Protein AF-A0A6P6KPK7-F1 (afdb_monomer_lite)

Radius of gyration: 21.49 Å; chains: 1; bounding box: 54×52×52 Å

Organism: Carassius auratus (NCBI:txid7957)

Structure (mmCIF, N/CA/C/O backbone):
data_AF-A0A6P6KPK7-F1
#
_entry.id   AF-A0A6P6KPK7-F1
#
loop_
_atom_site.group_PDB
_atom_site.id
_atom_site.type_symbol
_atom_site.label_atom_id
_atom_site.label_alt_id
_atom_site.label_comp_id
_atom_site.label_asym_id
_atom_site.label_entity_id
_atom_site.label_seq_id
_atom_site.pdbx_PDB_ins_code
_atom_site.Cartn_x
_atom_site.Cartn_y
_atom_site.Cartn_z
_atom_site.occupancy
_atom_site.B_iso_or_equiv
_atom_site.auth_seq_id
_atom_site.auth_comp_id
_atom_site.auth_asym_id
_atom_site.auth_atom_id
_atom_site.pdbx_PDB_model_num
ATOM 1 N N . MET A 1 1 ? 21.099 4.410 14.896 1.00 52.56 1 MET A N 1
ATOM 2 C CA . MET A 1 1 ? 19.959 5.043 14.208 1.00 52.56 1 MET A CA 1
ATOM 3 C C . MET A 1 1 ? 19.615 6.297 14.999 1.00 52.56 1 MET A C 1
ATOM 5 O O . MET A 1 1 ? 19.255 6.164 16.161 1.00 52.56 1 MET A O 1
ATOM 9 N N . GLU A 1 2 ? 19.884 7.496 14.469 1.00 63.28 2 GLU A N 1
ATOM 10 C CA . GLU A 1 2 ? 19.689 8.754 15.222 1.00 63.28 2 GLU A CA 1
ATOM 11 C C . GLU A 1 2 ? 18.211 9.113 15.395 1.00 63.28 2 GLU A C 1
ATOM 13 O O . GLU A 1 2 ? 17.834 9.590 16.462 1.00 63.28 2 GLU A O 1
ATOM 18 N N . LEU A 1 3 ? 17.376 8.795 14.397 1.00 67.62 3 LEU A N 1
ATOM 19 C CA . LEU A 1 3 ? 15.935 9.047 14.411 1.00 67.62 3 LEU A CA 1
ATOM 20 C C . LEU A 1 3 ? 15.220 8.272 15.536 1.00 67.62 3 LEU A C 1
ATOM 22 O O . LEU A 1 3 ? 14.461 8.866 16.288 1.00 67.62 3 LEU A O 1
ATOM 26 N N . THR A 1 4 ? 15.531 6.991 15.754 1.00 66.81 4 THR A N 1
ATOM 27 C CA . THR A 1 4 ? 14.850 6.152 16.767 1.00 66.81 4 THR A CA 1
ATOM 28 C C . THR A 1 4 ? 15.133 6.532 18.223 1.00 66.81 4 THR A C 1
ATOM 30 O O . THR A 1 4 ? 14.519 5.983 19.127 1.00 66.81 4 THR A O 1
ATOM 33 N N . ARG A 1 5 ? 16.071 7.452 18.485 1.00 76.75 5 ARG A N 1
ATOM 34 C CA . ARG A 1 5 ? 16.411 7.910 19.848 1.00 76.75 5 ARG A CA 1
ATOM 35 C C . ARG A 1 5 ? 15.871 9.303 20.164 1.00 76.75 5 ARG A C 1
ATOM 37 O O . ARG A 1 5 ? 16.236 9.890 21.183 1.00 76.75 5 ARG A O 1
ATOM 44 N N . MET A 1 6 ? 15.081 9.884 19.266 1.00 81.38 6 MET A N 1
ATOM 45 C CA . MET A 1 6 ? 14.572 11.239 19.429 1.00 81.38 6 MET A CA 1
ATOM 46 C C . MET A 1 6 ? 13.260 11.235 20.198 1.00 81.38 6 MET A C 1
ATOM 48 O O . MET A 1 6 ? 12.291 10.641 19.740 1.00 81.38 6 MET A O 1
ATOM 52 N N . SER A 1 7 ? 13.211 11.970 21.310 1.00 89.69 7 SER A N 1
ATOM 53 C CA . SER A 1 7 ? 11.942 12.314 21.952 1.00 89.69 7 SER A CA 1
ATOM 54 C C . SER A 1 7 ? 11.107 13.229 21.054 1.00 89.69 7 SER A C 1
ATOM 56 O O . SER A 1 7 ? 11.657 13.949 20.214 1.00 89.69 7 SER A O 1
ATOM 58 N N . THR A 1 8 ? 9.794 13.272 21.278 1.00 88.88 8 THR A N 1
ATOM 59 C CA . THR A 1 8 ? 8.846 14.151 20.573 1.00 88.88 8 THR A CA 1
ATOM 60 C C . THR A 1 8 ? 9.327 15.604 20.511 1.00 88.88 8 THR A C 1
ATOM 62 O O . THR A 1 8 ? 9.397 16.202 19.439 1.00 88.88 8 THR A O 1
ATOM 65 N N . ALA A 1 9 ? 9.785 16.161 21.637 1.00 87.44 9 ALA A N 1
ATOM 66 C CA . ALA A 1 9 ? 10.302 17.530 21.693 1.00 87.44 9 ALA A CA 1
ATOM 67 C C . ALA A 1 9 ? 11.546 17.738 20.807 1.00 87.44 9 ALA A C 1
ATOM 69 O O . ALA A 1 9 ? 11.683 18.771 20.144 1.00 87.44 9 ALA A O 1
ATOM 70 N N . LYS A 1 10 ? 12.452 16.750 20.767 1.00 89.56 10 LYS A N 1
ATOM 71 C CA . LYS A 1 10 ? 13.657 16.800 19.931 1.00 89.56 10 LYS A CA 1
ATOM 72 C C . LYS A 1 10 ? 13.303 16.661 18.449 1.00 89.56 10 LYS A C 1
ATOM 74 O O . LYS A 1 10 ? 13.855 17.392 17.633 1.00 89.56 10 LYS A O 1
ATOM 79 N N . LEU A 1 11 ? 12.361 15.778 18.113 1.00 89.75 11 LEU A N 1
ATOM 80 C CA . LEU A 1 11 ? 11.845 15.605 16.755 1.00 89.75 11 LEU A CA 1
ATOM 81 C C . LEU A 1 11 ? 11.260 16.916 16.219 1.00 89.75 11 LEU A C 1
ATOM 83 O O . LEU A 1 11 ? 11.639 17.354 15.138 1.00 89.75 11 LEU A O 1
ATOM 87 N N . ILE A 1 12 ? 10.400 17.587 16.989 1.00 90.81 12 ILE A N 1
ATOM 88 C CA . ILE A 1 12 ? 9.785 18.857 16.571 1.00 90.81 12 ILE A CA 1
ATOM 89 C C . ILE A 1 12 ? 10.844 19.942 16.342 1.00 90.81 12 ILE A C 1
ATOM 91 O O . ILE A 1 12 ? 10.744 20.709 15.385 1.00 90.81 12 ILE A O 1
ATOM 95 N N . LYS A 1 13 ? 11.888 19.994 17.178 1.00 91.62 13 LYS A N 1
ATOM 96 C CA . LYS A 1 13 ? 12.999 20.937 16.993 1.00 91.62 13 LYS A CA 1
ATOM 97 C C . LYS A 1 13 ? 13.732 20.706 15.665 1.00 91.62 13 LYS A C 1
ATOM 99 O O . LYS A 1 13 ? 13.981 21.674 14.949 1.00 91.62 13 LYS A O 1
ATOM 104 N N . GLU A 1 14 ? 14.020 19.452 15.315 1.00 90.44 14 GLU A N 1
ATOM 105 C CA . GLU A 1 14 ? 14.639 19.111 14.025 1.00 90.44 14 GLU A CA 1
ATOM 106 C C . GLU A 1 14 ? 13.715 19.414 12.838 1.00 90.44 14 GLU A C 1
ATOM 108 O O . GLU A 1 14 ? 14.175 19.916 11.816 1.00 90.44 14 GLU A O 1
ATOM 113 N N . LEU A 1 15 ? 12.402 19.189 12.967 1.00 91.44 15 LEU A N 1
ATOM 114 C CA . LEU A 1 15 ? 11.432 19.550 11.924 1.00 91.44 15 LEU A CA 1
ATOM 115 C C . LEU A 1 15 ? 11.447 21.059 11.636 1.00 91.44 15 LEU A C 1
ATOM 117 O O . LEU A 1 15 ? 11.469 21.466 10.472 1.00 91.44 15 LEU A O 1
ATOM 121 N N . ILE A 1 16 ? 11.492 21.886 12.685 1.00 91.62 16 ILE A N 1
ATOM 122 C CA . ILE A 1 16 ? 11.588 23.346 12.561 1.00 91.62 16 ILE A CA 1
ATOM 123 C C . ILE A 1 16 ? 12.923 23.744 11.923 1.00 91.62 16 ILE A C 1
ATOM 125 O O . ILE A 1 16 ? 12.940 24.565 11.006 1.00 91.62 16 ILE A O 1
ATOM 129 N N . GLN A 1 17 ? 14.033 23.129 12.343 1.00 89.06 17 GLN A N 1
ATOM 130 C CA . GLN A 1 17 ? 15.357 23.369 11.759 1.00 89.06 17 GLN A CA 1
ATOM 131 C C . GLN A 1 17 ? 15.425 22.969 10.277 1.00 89.06 17 GLN A C 1
ATOM 133 O O . GLN A 1 17 ? 16.079 23.639 9.481 1.00 89.06 17 GLN A O 1
ATOM 138 N N . PHE A 1 18 ? 14.687 21.931 9.885 1.00 88.12 18 PHE A N 1
ATOM 139 C CA . PHE A 1 18 ? 14.522 21.507 8.497 1.00 88.12 18 PHE A CA 1
ATOM 140 C C . PHE A 1 18 ? 13.598 22.433 7.678 1.00 88.12 18 PHE A C 1
ATOM 142 O O . PHE A 1 18 ? 13.436 22.266 6.466 1.00 88.12 18 PHE A O 1
ATOM 149 N N . GLY A 1 19 ? 12.978 23.430 8.316 1.00 87.25 19 GLY A N 1
ATOM 150 C CA . GLY A 1 19 ? 12.112 24.414 7.672 1.00 87.25 19 GLY A CA 1
ATOM 151 C C . GLY A 1 19 ? 10.658 23.962 7.530 1.00 87.25 19 GLY A C 1
ATOM 152 O O . GLY A 1 19 ? 9.974 24.376 6.583 1.00 87.25 19 GLY A O 1
ATOM 153 N N . ILE A 1 20 ? 10.181 23.090 8.423 1.00 91.75 20 ILE A N 1
ATOM 154 C CA . ILE A 1 20 ? 8.760 22.774 8.589 1.00 91.75 20 ILE A CA 1
ATOM 155 C C . ILE A 1 20 ? 8.219 23.655 9.712 1.00 91.75 20 ILE A C 1
ATOM 157 O O . ILE A 1 20 ? 8.595 23.512 10.870 1.00 91.75 20 ILE A O 1
ATOM 161 N N . GLU A 1 21 ? 7.325 24.573 9.362 1.00 88.06 21 GLU A N 1
ATOM 162 C CA . GLU A 1 21 ? 6.617 25.393 10.343 1.00 88.06 21 GLU A CA 1
ATOM 163 C C . GLU A 1 21 ? 5.618 24.513 11.099 1.00 88.06 21 GLU A C 1
ATOM 165 O O . GLU A 1 21 ? 4.648 24.028 10.512 1.00 88.06 21 GLU A O 1
ATOM 170 N N . VAL A 1 22 ? 5.874 24.294 12.387 1.00 90.81 22 VAL A N 1
ATOM 171 C CA . VAL A 1 22 ? 4.989 23.553 13.292 1.00 90.81 22 VAL A CA 1
ATOM 172 C C . VAL A 1 22 ? 4.295 24.571 14.194 1.00 90.81 22 VAL A C 1
ATOM 174 O O . VAL A 1 22 ? 4.958 25.265 14.963 1.00 90.81 22 VAL A O 1
ATOM 177 N N . THR A 1 23 ? 2.978 24.691 14.049 1.00 90.94 23 THR A N 1
ATOM 178 C CA . THR A 1 23 ? 2.108 25.509 14.913 1.00 90.94 23 THR A CA 1
ATOM 179 C C . THR A 1 23 ? 1.963 24.873 16.295 1.00 90.94 23 THR A C 1
ATOM 181 O O . THR A 1 23 ? 2.335 23.714 16.495 1.00 90.94 23 THR A O 1
ATOM 184 N N . GLU A 1 24 ? 1.425 25.614 17.260 1.00 89.19 24 GLU A N 1
ATOM 185 C CA . GLU A 1 24 ? 1.263 25.107 18.626 1.00 89.19 24 GLU A CA 1
ATOM 186 C C . GLU A 1 24 ? 0.213 23.984 18.694 1.00 89.19 24 GLU A C 1
ATOM 188 O O . GLU A 1 24 ? 0.383 22.991 19.399 1.00 89.19 24 GLU A O 1
ATOM 193 N N . GLU A 1 25 ? -0.828 24.074 17.869 1.00 87.25 25 GLU A N 1
ATOM 194 C CA . GLU A 1 25 ? -1.867 23.059 17.724 1.00 87.25 25 GLU A CA 1
ATOM 195 C C . GLU A 1 25 ? -1.318 21.776 17.089 1.00 87.25 25 GLU A C 1
ATOM 197 O O . GLU A 1 25 ? -1.667 20.669 17.503 1.00 87.25 25 GLU A O 1
ATOM 202 N N . GLU A 1 26 ? -0.431 21.902 16.097 1.00 91.12 26 GLU A N 1
ATOM 203 C CA . GLU A 1 26 ? 0.266 20.759 15.504 1.00 91.12 26 GLU A CA 1
ATOM 204 C C . GLU A 1 26 ? 1.245 20.145 16.510 1.00 91.12 26 GLU A C 1
ATOM 206 O O . GLU A 1 26 ? 1.216 18.931 16.694 1.00 91.12 26 GLU A O 1
ATOM 211 N N . ARG A 1 27 ? 2.043 20.954 17.227 1.00 90.56 27 ARG A N 1
ATOM 212 C CA . ARG A 1 27 ? 2.937 20.485 18.306 1.00 90.56 27 ARG A CA 1
ATOM 213 C C . ARG A 1 27 ? 2.174 19.634 19.311 1.00 90.56 27 ARG A C 1
ATOM 215 O O . ARG A 1 27 ? 2.599 18.519 19.606 1.00 90.56 27 ARG A O 1
ATOM 222 N N . LYS A 1 28 ? 1.024 20.127 19.771 1.00 87.38 28 LYS A N 1
ATOM 223 C CA . LYS A 1 28 ? 0.184 19.402 20.717 1.00 87.38 28 LYS A CA 1
ATOM 224 C C . LYS A 1 28 ? -0.279 18.054 20.159 1.00 87.38 28 LYS A C 1
ATOM 226 O O . LYS A 1 28 ? -0.297 17.076 20.889 1.00 87.38 28 LYS A O 1
ATOM 231 N N . LYS A 1 29 ? -0.563 17.939 18.856 1.00 90.12 29 LYS A N 1
ATOM 232 C CA . LYS A 1 29 ? -0.899 16.641 18.236 1.00 90.12 29 LYS A CA 1
ATOM 233 C C . LYS A 1 29 ? 0.274 15.666 18.225 1.00 90.12 29 LYS A C 1
ATOM 235 O O . LYS A 1 29 ? 0.033 14.470 18.367 1.00 90.12 29 LYS A O 1
ATOM 240 N N . PHE A 1 30 ? 1.508 16.140 18.047 1.00 91.25 30 PHE A N 1
ATOM 241 C CA . PHE A 1 30 ? 2.691 15.282 18.173 1.00 91.25 30 PHE A CA 1
ATOM 242 C C . PHE A 1 30 ? 2.854 14.777 19.613 1.00 91.25 30 PHE A C 1
ATOM 244 O O . PHE A 1 30 ? 3.165 13.607 19.804 1.00 91.25 30 PHE A O 1
ATOM 251 N N . GLU A 1 31 ? 2.604 15.625 20.611 1.00 88.56 31 GLU A N 1
ATOM 252 C CA . GLU A 1 31 ? 2.706 15.272 22.034 1.00 88.56 31 GLU A CA 1
ATOM 253 C C . GLU A 1 31 ? 1.564 14.353 22.494 1.00 88.56 31 GLU A C 1
ATOM 255 O O . GLU A 1 31 ? 1.830 13.265 22.990 1.00 88.56 31 GLU A O 1
ATOM 260 N N . ASP A 1 32 ? 0.306 14.718 22.230 1.00 88.00 32 ASP A N 1
ATOM 261 C CA . ASP A 1 32 ? -0.893 13.958 22.621 1.00 88.00 32 ASP A CA 1
ATOM 262 C C . ASP A 1 32 ? -0.961 12.557 21.979 1.00 88.00 32 ASP A C 1
ATOM 264 O O . ASP A 1 32 ? -1.713 11.697 22.438 1.00 88.00 32 ASP A O 1
ATOM 268 N N . ASN A 1 33 ? -0.230 12.334 20.880 1.00 87.94 33 ASN A N 1
ATOM 269 C CA . ASN A 1 33 ? -0.187 11.053 20.167 1.00 87.94 33 ASN A CA 1
ATOM 270 C C . ASN A 1 33 ? 1.179 10.355 20.268 1.00 87.94 33 ASN A C 1
ATOM 272 O O . ASN A 1 33 ? 1.424 9.437 19.483 1.00 87.94 33 ASN A O 1
ATOM 276 N N . ASP A 1 34 ? 2.053 10.795 21.181 1.00 87.88 34 ASP A N 1
ATOM 277 C CA . ASP A 1 34 ? 3.383 10.218 21.422 1.00 87.88 34 ASP A CA 1
ATOM 278 C C . ASP A 1 34 ? 4.210 10.041 20.131 1.00 87.88 34 ASP A C 1
ATOM 280 O O . ASP A 1 34 ? 4.902 9.044 19.928 1.00 87.88 34 ASP A O 1
ATOM 284 N N . VAL A 1 35 ? 4.121 11.008 19.210 1.00 89.00 35 VAL A N 1
ATOM 285 C CA . VAL A 1 35 ? 4.796 10.943 17.909 1.00 89.00 35 VAL A CA 1
ATOM 286 C C . VAL A 1 35 ? 6.250 11.357 18.067 1.00 89.00 35 VAL A C 1
ATOM 288 O O . VAL A 1 35 ? 6.633 12.510 17.863 1.00 89.00 35 VAL A O 1
ATOM 291 N N . ASP A 1 36 ? 7.064 10.378 18.423 1.00 89.25 36 ASP A N 1
ATOM 292 C CA . ASP A 1 36 ? 8.503 10.492 18.580 1.00 89.25 36 ASP A CA 1
ATOM 293 C C . ASP A 1 36 ? 9.265 9.952 17.357 1.00 89.25 36 ASP A C 1
ATOM 295 O O . ASP A 1 36 ? 8.694 9.561 16.334 1.00 89.25 36 ASP A O 1
ATOM 299 N N . GLY A 1 37 ? 10.595 9.981 17.416 1.00 84.94 37 GLY A N 1
ATOM 300 C CA . GLY A 1 37 ? 11.404 9.562 16.279 1.00 84.94 37 GLY A CA 1
ATOM 301 C C . GLY A 1 37 ? 11.327 8.059 15.983 1.00 84.94 37 GLY A C 1
ATOM 302 O O . GLY A 1 37 ? 11.422 7.670 14.820 1.00 84.94 37 GLY A O 1
ATOM 303 N N . GLU A 1 38 ? 11.078 7.213 16.987 1.00 84.44 38 GLU A N 1
ATOM 304 C CA . GLU A 1 38 ? 10.803 5.786 16.775 1.00 84.44 38 GLU A CA 1
ATOM 305 C C . GLU A 1 38 ? 9.497 5.593 15.993 1.00 84.44 38 GLU A C 1
ATOM 307 O O . GLU A 1 38 ? 9.465 4.882 14.986 1.00 84.44 38 GLU A O 1
ATOM 312 N N . THR A 1 39 ? 8.450 6.322 16.370 1.00 85.31 39 THR A N 1
ATOM 313 C CA . THR A 1 39 ? 7.157 6.322 15.678 1.00 85.31 39 THR A CA 1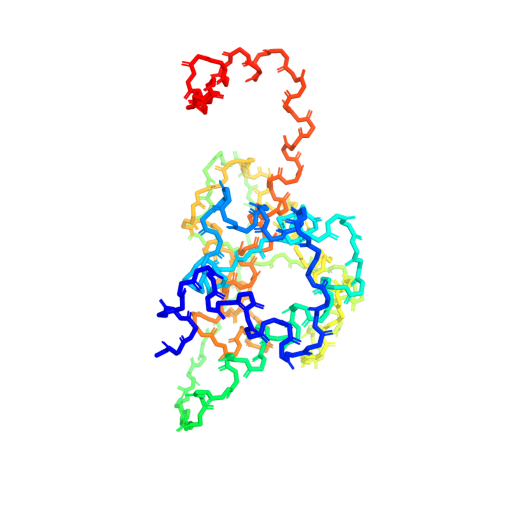
ATOM 314 C C . THR A 1 39 ? 7.288 6.750 14.213 1.00 85.31 39 THR A C 1
ATOM 316 O O . THR A 1 39 ? 6.681 6.156 13.314 1.00 85.31 39 THR A O 1
ATOM 319 N N . VAL A 1 40 ? 8.116 7.761 13.940 1.00 87.12 40 VAL A N 1
ATOM 320 C CA . VAL A 1 40 ? 8.407 8.209 12.571 1.00 87.12 40 VAL A CA 1
ATOM 321 C C . VAL A 1 40 ? 9.213 7.171 11.785 1.00 87.12 40 VAL A C 1
ATOM 323 O O . VAL A 1 40 ? 8.955 6.986 10.591 1.00 87.12 40 VAL A O 1
ATOM 326 N N . ASP A 1 41 ? 10.150 6.469 12.426 1.00 82.12 41 ASP A N 1
ATOM 327 C CA . ASP A 1 41 ? 10.963 5.441 11.774 1.00 82.12 41 ASP A CA 1
ATOM 328 C C . ASP A 1 41 ? 10.137 4.218 11.349 1.00 82.12 41 ASP A C 1
ATOM 330 O O . ASP A 1 41 ? 10.252 3.778 10.196 1.00 82.12 41 ASP A O 1
ATOM 334 N N . ILE A 1 42 ? 9.240 3.755 12.234 1.00 79.81 42 ILE A N 1
ATOM 335 C CA . ILE A 1 42 ? 8.274 2.666 11.990 1.00 79.81 42 ILE A CA 1
ATOM 336 C C . ILE A 1 42 ? 7.349 2.997 10.806 1.00 79.81 42 ILE A C 1
ATOM 338 O O . ILE A 1 42 ? 6.902 2.102 10.081 1.00 79.81 42 ILE A O 1
ATOM 342 N N . GLY A 1 43 ? 7.118 4.287 10.560 1.00 81.56 43 GLY A N 1
ATOM 343 C CA . GLY A 1 43 ? 6.473 4.795 9.359 1.00 81.56 43 GLY A CA 1
ATOM 344 C C . GLY A 1 43 ? 5.026 5.210 9.595 1.00 81.56 43 GLY A C 1
ATOM 345 O O . GLY A 1 43 ? 4.119 4.387 9.734 1.00 81.56 43 GLY A O 1
ATOM 346 N N . LEU A 1 44 ? 4.797 6.520 9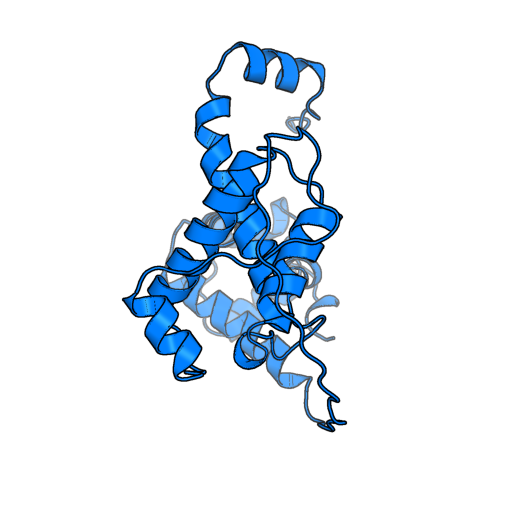.540 1.00 87.75 44 LEU A N 1
ATOM 347 C CA . LEU A 1 44 ? 3.466 7.115 9.589 1.00 87.75 44 LEU A CA 1
ATOM 348 C C . LEU A 1 44 ? 2.763 7.025 8.228 1.00 87.75 44 LEU A C 1
ATOM 350 O O . LEU A 1 44 ? 3.366 7.206 7.169 1.00 87.75 44 LEU A O 1
ATOM 354 N N . THR A 1 45 ? 1.455 6.762 8.250 1.00 85.38 45 THR A N 1
ATOM 355 C CA . THR A 1 45 ? 0.626 6.788 7.032 1.00 85.38 45 THR A CA 1
ATOM 356 C C . THR A 1 45 ? 0.337 8.220 6.587 1.00 85.38 45 THR A C 1
ATOM 358 O O . THR A 1 45 ? 0.284 9.126 7.414 1.00 85.38 45 THR A O 1
ATOM 361 N N . GLU A 1 46 ? 0.054 8.426 5.301 1.00 82.75 46 GLU A N 1
ATOM 362 C CA . GLU A 1 46 ? -0.292 9.744 4.746 1.00 82.75 46 GLU A CA 1
ATOM 363 C C . GLU A 1 46 ? -1.463 10.409 5.492 1.00 82.75 46 GLU A C 1
ATOM 365 O O . GLU A 1 46 ? -1.403 11.591 5.808 1.00 82.75 46 GLU A O 1
ATOM 370 N N . SER A 1 47 ? -2.475 9.637 5.906 1.00 81.88 47 SER A N 1
ATOM 371 C CA . SER A 1 47 ? -3.578 10.142 6.737 1.00 81.88 47 SER A CA 1
ATOM 372 C C . SER A 1 47 ? -3.144 10.569 8.143 1.00 81.88 47 SER A C 1
ATOM 374 O O . SER A 1 47 ? -3.688 11.528 8.679 1.00 81.88 47 SER A O 1
ATOM 376 N N . MET A 1 48 ? -2.171 9.877 8.747 1.00 88.56 48 MET A N 1
ATOM 377 C CA . MET A 1 48 ? -1.629 10.249 10.062 1.00 88.56 48 MET A CA 1
ATOM 378 C C . MET A 1 48 ? -0.797 11.527 9.956 1.00 88.56 48 MET A C 1
ATOM 380 O O . MET A 1 48 ? -0.974 12.439 10.751 1.00 88.56 48 MET A O 1
ATOM 384 N N . ILE A 1 49 ? 0.047 11.633 8.929 1.00 90.44 49 ILE A N 1
ATOM 385 C CA . ILE A 1 49 ? 0.841 12.839 8.660 1.00 90.44 49 ILE A CA 1
ATOM 386 C C . ILE A 1 49 ? -0.095 14.012 8.323 1.00 90.44 49 ILE A C 1
ATOM 388 O O . ILE A 1 49 ? 0.112 15.134 8.776 1.00 90.44 49 ILE A O 1
ATOM 392 N N . SER A 1 50 ? -1.182 13.750 7.594 1.00 88.81 50 SER A N 1
ATOM 393 C CA . SER A 1 50 ? -2.224 14.737 7.325 1.00 88.81 50 SER A CA 1
ATOM 394 C C . SER A 1 50 ? -2.943 15.202 8.581 1.00 88.81 50 SER A C 1
ATOM 396 O O . SER A 1 50 ? -3.227 16.387 8.698 1.00 88.81 50 SER A O 1
ATOM 398 N N . PHE A 1 51 ? -3.222 14.306 9.523 1.00 90.62 51 PHE A N 1
ATOM 399 C CA . PHE A 1 51 ? -3.787 14.681 10.815 1.00 90.62 51 PHE A CA 1
ATOM 400 C C . PHE A 1 51 ? -2.826 15.577 11.615 1.00 90.62 51 PHE A C 1
ATOM 402 O O . PHE A 1 51 ? -3.251 16.599 12.155 1.00 90.62 51 PHE A O 1
ATOM 409 N N . LEU A 1 52 ? -1.531 15.240 11.621 1.00 91.44 52 LEU A N 1
ATOM 410 C CA . LEU A 1 52 ? -0.495 15.995 12.333 1.00 91.44 52 LEU A CA 1
ATOM 411 C C . LEU A 1 52 ? -0.283 17.408 11.783 1.00 91.44 52 LEU A C 1
ATOM 413 O O . LEU A 1 52 ? -0.013 18.303 12.570 1.00 91.44 52 LEU A O 1
ATOM 417 N N . PHE A 1 53 ? -0.436 17.613 10.470 1.00 93.19 53 PHE A N 1
ATOM 418 C CA . PHE A 1 53 ? -0.223 18.908 9.804 1.00 93.19 53 PHE A CA 1
ATOM 419 C C . PHE A 1 53 ? -1.502 19.548 9.247 1.00 93.19 53 PHE A C 1
ATOM 421 O O . PHE A 1 53 ? -1.441 20.288 8.266 1.00 93.19 53 PHE A O 1
ATOM 428 N N . GLU A 1 54 ? -2.673 19.205 9.788 1.00 87.62 54 GLU A N 1
ATOM 429 C CA . GLU A 1 54 ? -3.967 19.797 9.389 1.00 87.62 54 GLU A CA 1
ATOM 430 C C . GLU A 1 54 ? -4.259 19.749 7.881 1.00 87.62 54 GLU A C 1
ATOM 432 O O . GLU A 1 54 ? -4.842 20.658 7.299 1.00 87.62 54 GLU A O 1
ATOM 437 N N . GLY A 1 55 ? -3.825 18.686 7.206 1.00 78.69 55 GLY A N 1
ATOM 438 C CA . GLY A 1 55 ? -4.000 18.550 5.759 1.00 78.69 55 GLY A CA 1
ATOM 439 C C . GLY A 1 55 ? -3.059 19.417 4.920 1.00 78.69 55 GLY A C 1
ATOM 440 O O . GLY A 1 55 ? -3.186 19.443 3.698 1.00 78.69 55 GLY A O 1
ATOM 441 N N . SER A 1 56 ? -2.082 20.098 5.527 1.00 89.31 56 SER A N 1
ATOM 442 C CA . SER A 1 56 ? -1.113 20.919 4.803 1.00 89.31 56 SER A CA 1
ATOM 443 C C . SER A 1 56 ? -0.182 20.067 3.937 1.00 89.31 56 SER A C 1
ATOM 445 O O . SER A 1 56 ? 0.854 19.571 4.387 1.00 89.31 56 SER A O 1
ATOM 447 N N . PHE A 1 57 ? -0.508 19.955 2.648 1.00 81.50 57 PHE A N 1
ATOM 448 C CA . PHE A 1 57 ? 0.280 19.209 1.660 1.00 81.50 57 PHE A CA 1
ATOM 449 C C . PHE A 1 57 ? 1.749 19.649 1.600 1.00 81.50 57 PHE A C 1
ATOM 451 O O . PHE A 1 57 ? 2.650 18.826 1.438 1.00 81.50 57 PHE A O 1
ATOM 458 N N . LYS A 1 58 ? 2.020 20.949 1.777 1.00 85.75 58 LYS A N 1
ATOM 459 C CA . LYS A 1 58 ? 3.387 21.492 1.762 1.00 85.75 58 LYS A CA 1
ATOM 460 C C . LYS A 1 58 ? 4.205 20.990 2.954 1.00 85.75 58 LYS A C 1
ATOM 462 O O . LYS A 1 58 ? 5.373 20.640 2.780 1.00 85.75 58 LYS A O 1
ATOM 467 N N . LYS A 1 59 ? 3.602 20.936 4.147 1.00 89.88 59 LYS A N 1
ATOM 468 C CA . LYS A 1 59 ? 4.251 20.410 5.356 1.00 89.88 59 LYS A CA 1
ATOM 469 C C . LYS A 1 59 ? 4.423 18.894 5.272 1.00 89.88 59 LYS A C 1
ATOM 471 O O . LYS A 1 59 ? 5.516 18.411 5.541 1.00 89.88 59 LYS A O 1
ATOM 476 N N . GLN A 1 60 ? 3.417 18.168 4.777 1.00 87.38 60 GLN A N 1
ATOM 477 C CA . GLN A 1 60 ? 3.496 16.720 4.534 1.00 87.38 60 GLN A CA 1
ATOM 478 C C . GLN A 1 60 ? 4.642 16.355 3.577 1.00 87.38 60 GLN A C 1
ATOM 480 O O . GLN A 1 60 ? 5.464 15.495 3.886 1.00 87.38 60 GLN A O 1
ATOM 485 N N . ALA A 1 61 ? 4.757 17.045 2.438 1.00 84.69 61 ALA A N 1
ATOM 486 C CA . ALA A 1 61 ? 5.826 16.797 1.470 1.00 84.69 61 ALA A CA 1
ATOM 487 C C . ALA A 1 61 ? 7.221 17.086 2.053 1.00 84.69 61 ALA A C 1
ATOM 489 O O . ALA A 1 61 ? 8.157 16.309 1.849 1.00 84.69 61 ALA A O 1
ATOM 490 N N . LYS A 1 62 ? 7.367 18.178 2.819 1.00 90.31 62 LYS A N 1
ATOM 491 C CA . LYS A 1 62 ? 8.618 18.490 3.526 1.00 90.31 62 LYS A CA 1
ATOM 492 C C . LYS A 1 62 ? 8.941 17.453 4.602 1.00 90.31 62 LYS A C 1
ATOM 494 O O . LYS A 1 62 ? 10.094 17.048 4.702 1.00 90.31 62 LYS A O 1
ATOM 499 N N . PHE A 1 63 ? 7.942 16.979 5.344 1.00 91.81 63 PHE A N 1
ATOM 500 C CA . PHE A 1 63 ? 8.094 15.920 6.341 1.00 91.81 63 PHE A CA 1
ATOM 501 C C . PHE A 1 63 ? 8.581 14.614 5.701 1.00 91.81 63 PHE A C 1
ATOM 503 O O . PHE A 1 63 ? 9.532 14.006 6.181 1.00 91.81 63 PHE A O 1
ATOM 510 N N . HIS A 1 64 ? 8.031 14.218 4.550 1.00 88.31 64 HIS A N 1
ATOM 511 C CA . HIS A 1 64 ? 8.534 13.055 3.812 1.00 88.31 64 HIS A CA 1
ATOM 512 C C . HIS A 1 64 ? 9.988 13.211 3.357 1.00 88.31 64 HIS A C 1
ATOM 514 O O . HIS A 1 64 ? 10.739 12.234 3.369 1.00 88.31 64 HIS A O 1
ATOM 520 N N . ARG A 1 65 ? 10.391 14.421 2.956 1.00 88.56 65 ARG A N 1
ATOM 521 C CA . ARG A 1 65 ? 11.780 14.718 2.584 1.00 88.56 65 ARG A CA 1
ATOM 522 C C . ARG A 1 65 ? 12.714 14.675 3.796 1.00 88.56 65 ARG A C 1
ATOM 524 O O . ARG A 1 65 ? 13.794 14.109 3.690 1.00 88.56 65 ARG A O 1
ATOM 531 N N . PHE A 1 66 ? 12.274 15.207 4.935 1.00 90.56 66 PHE A N 1
ATOM 532 C CA . PHE A 1 66 ? 12.982 15.130 6.213 1.00 90.56 66 PHE A CA 1
ATOM 533 C C . PHE A 1 66 ? 13.262 13.676 6.610 1.00 90.56 66 PHE A C 1
ATOM 535 O O . PHE A 1 66 ? 14.409 13.310 6.853 1.00 90.56 66 PHE A O 1
ATOM 542 N N . VAL A 1 67 ? 12.232 12.822 6.585 1.00 88.25 67 VAL A N 1
ATOM 543 C CA . VAL A 1 67 ? 12.367 11.401 6.940 1.00 88.25 67 VAL A CA 1
ATOM 544 C C . VAL A 1 67 ? 13.321 10.670 5.992 1.00 88.25 67 VAL A C 1
ATOM 546 O O . VAL A 1 67 ? 14.129 9.873 6.454 1.00 88.25 67 VAL A O 1
ATOM 549 N N . GLN A 1 68 ? 13.268 10.948 4.685 1.00 83.12 68 GLN A N 1
ATOM 550 C CA . GLN A 1 68 ? 14.207 10.367 3.715 1.00 83.12 68 GLN A CA 1
ATOM 551 C C . GLN A 1 68 ? 15.649 10.792 3.992 1.00 83.12 68 GLN A C 1
ATOM 553 O O . GLN A 1 68 ? 16.527 9.939 4.066 1.00 83.12 68 GLN A O 1
ATOM 558 N N . GLN A 1 69 ? 15.887 12.083 4.225 1.00 83.12 69 GLN A N 1
ATOM 559 C CA . GLN A 1 69 ? 17.233 12.598 4.460 1.00 83.12 69 GLN A CA 1
ATOM 560 C C . GLN A 1 69 ? 17.856 12.034 5.744 1.00 83.12 69 GLN A C 1
ATOM 562 O O . GLN A 1 69 ? 19.038 11.707 5.752 1.00 83.12 69 GLN A O 1
ATOM 567 N N . MET A 1 70 ? 17.068 11.851 6.808 1.00 78.06 70 MET A N 1
ATOM 568 C CA . MET A 1 70 ? 17.562 11.228 8.043 1.00 78.06 70 MET A CA 1
ATOM 569 C C . MET A 1 70 ? 17.753 9.708 7.939 1.00 78.06 70 MET A C 1
ATOM 571 O O . MET A 1 70 ? 18.441 9.122 8.774 1.00 78.06 70 MET A O 1
ATOM 575 N N . LYS A 1 71 ? 17.152 9.064 6.930 1.00 75.31 71 LYS A N 1
ATOM 576 C CA . LYS A 1 71 ? 17.380 7.647 6.609 1.00 75.31 71 LYS A CA 1
ATOM 577 C C . LYS A 1 71 ? 18.600 7.464 5.697 1.00 75.31 71 LYS A C 1
ATOM 579 O O . LYS A 1 71 ? 19.369 6.531 5.904 1.00 75.31 71 LYS A O 1
ATOM 584 N N . GLU A 1 72 ? 18.828 8.378 4.754 1.00 62.28 72 GLU A N 1
ATOM 585 C CA . GLU A 1 72 ? 19.962 8.341 3.816 1.00 62.28 72 GLU A CA 1
ATOM 586 C C . GLU A 1 72 ? 21.320 8.651 4.466 1.00 62.28 72 GLU A C 1
ATOM 588 O O . GLU A 1 72 ? 22.339 8.131 4.014 1.00 62.28 72 GLU A O 1
ATOM 593 N N . THR A 1 73 ? 21.377 9.422 5.557 1.00 50.28 73 THR A N 1
ATOM 594 C CA . THR A 1 73 ? 22.647 9.762 6.232 1.00 50.28 73 THR A CA 1
ATOM 595 C C . THR A 1 73 ? 23.365 8.576 6.899 1.00 50.28 73 THR A C 1
ATOM 597 O O . THR A 1 73 ? 24.456 8.764 7.433 1.00 50.28 73 THR A O 1
ATOM 600 N N . VAL A 1 74 ? 22.814 7.352 6.866 1.00 50.28 74 VAL A N 1
ATOM 601 C CA . VAL A 1 74 ? 23.343 6.192 7.618 1.00 50.28 74 VAL A CA 1
ATOM 602 C C . VAL A 1 74 ? 23.729 4.987 6.740 1.00 50.28 74 VAL A C 1
ATOM 604 O O . VAL A 1 74 ? 24.278 4.018 7.258 1.00 50.28 74 VAL A O 1
ATOM 607 N N . THR A 1 75 ? 23.523 4.999 5.418 1.00 35.28 75 THR A N 1
ATOM 608 C CA . THR A 1 75 ? 23.735 3.788 4.589 1.00 35.28 75 THR A CA 1
ATOM 609 C C . THR A 1 75 ? 24.722 3.995 3.436 1.00 35.28 75 THR A C 1
ATOM 611 O O . THR A 1 75 ? 24.353 4.078 2.270 1.00 35.28 75 THR A O 1
ATOM 614 N N . LEU A 1 76 ? 26.019 4.014 3.757 1.00 41.03 76 LEU A N 1
ATOM 615 C CA . LEU A 1 76 ? 27.095 3.726 2.803 1.00 41.03 76 LEU A CA 1
ATOM 616 C C . LEU A 1 76 ? 27.741 2.394 3.199 1.00 41.03 76 LEU A C 1
ATOM 618 O O . LEU A 1 76 ? 28.396 2.352 4.235 1.00 41.03 76 LEU A O 1
ATOM 622 N N . THR A 1 77 ? 27.520 1.323 2.421 1.00 31.80 77 THR A N 1
ATOM 623 C CA . THR A 1 77 ? 28.508 0.320 1.930 1.00 31.80 77 THR A CA 1
ATOM 624 C C . THR A 1 77 ? 27.761 -0.847 1.247 1.00 31.80 77 THR A C 1
ATOM 626 O O . THR A 1 77 ? 26.799 -1.385 1.790 1.00 31.80 77 THR A O 1
ATOM 629 N N . LEU A 1 78 ? 28.183 -1.178 0.021 1.00 42.19 78 LEU A N 1
ATOM 630 C CA . LEU A 1 78 ? 27.644 -2.183 -0.914 1.00 42.19 78 LEU A CA 1
ATOM 631 C C . LEU A 1 78 ? 28.263 -3.577 -0.681 1.00 42.19 78 LEU A C 1
ATOM 633 O O . LEU A 1 78 ? 29.316 -3.634 -0.068 1.00 42.19 78 LEU A O 1
ATOM 637 N N . GLU A 1 79 ? 27.646 -4.655 -1.201 1.00 30.88 79 GLU A N 1
ATOM 638 C CA . GLU A 1 79 ? 28.274 -5.749 -2.001 1.00 30.88 79 GLU A CA 1
ATOM 639 C C . GLU A 1 79 ? 27.202 -6.810 -2.448 1.00 30.88 79 GLU A C 1
ATOM 641 O O . GLU A 1 79 ? 26.366 -7.194 -1.624 1.00 30.88 79 GLU A O 1
ATOM 646 N N . PRO A 1 80 ? 27.180 -7.309 -3.715 1.00 42.25 80 PRO A N 1
ATOM 647 C CA . PRO A 1 80 ? 26.204 -8.293 -4.238 1.00 42.25 80 PRO A CA 1
ATOM 648 C C . PRO A 1 80 ? 26.789 -9.693 -4.582 1.00 42.25 80 PRO A C 1
ATOM 650 O O . PRO A 1 80 ? 27.955 -9.812 -4.946 1.00 42.25 80 PRO A O 1
ATOM 653 N N . VAL A 1 81 ? 25.964 -10.762 -4.560 1.00 30.62 81 VAL A N 1
ATOM 654 C CA . VAL A 1 81 ? 26.334 -12.164 -4.927 1.00 30.62 81 VAL A CA 1
ATOM 655 C C . VAL A 1 81 ? 25.203 -12.847 -5.755 1.00 30.62 81 VAL A C 1
ATOM 657 O O . VAL A 1 81 ? 24.038 -12.486 -5.565 1.00 30.62 81 VAL A O 1
ATOM 660 N N . PRO A 1 82 ? 25.502 -13.765 -6.716 1.00 41.22 82 PRO A N 1
ATOM 661 C CA . PRO A 1 82 ? 24.697 -14.007 -7.925 1.00 41.22 82 PRO A CA 1
ATOM 662 C C . PRO A 1 82 ? 23.654 -15.142 -7.847 1.00 41.22 82 PRO A C 1
ATOM 664 O O . PRO A 1 82 ? 23.651 -15.977 -6.948 1.00 41.22 82 PRO A O 1
ATOM 667 N N . VAL A 1 83 ? 22.752 -15.136 -8.838 1.00 35.16 83 VAL A N 1
ATOM 668 C CA . VAL A 1 83 ? 21.518 -15.935 -8.958 1.00 35.16 83 VAL A CA 1
ATOM 669 C C . VAL A 1 83 ? 21.685 -17.069 -9.976 1.00 35.16 83 VAL A C 1
ATOM 671 O O . VAL A 1 83 ? 22.034 -16.800 -11.125 1.00 35.16 83 VAL A O 1
ATOM 674 N N . GLU A 1 84 ? 21.310 -18.297 -9.608 1.00 29.47 84 GLU A N 1
ATOM 675 C CA . GLU A 1 84 ? 21.058 -19.393 -10.553 1.00 29.47 84 GLU A CA 1
ATOM 676 C C . GLU A 1 84 ? 19.556 -19.598 -10.797 1.00 29.47 84 GLU A C 1
ATOM 678 O O . GLU A 1 84 ? 18.714 -19.497 -9.904 1.00 29.47 84 GLU A O 1
ATOM 683 N N . SER A 1 85 ? 19.236 -19.837 -12.067 1.00 40.19 85 SER A N 1
ATOM 684 C CA . SER A 1 85 ? 17.894 -19.936 -12.638 1.00 40.19 85 SER A CA 1
ATOM 685 C C . SER A 1 85 ? 17.524 -21.395 -12.873 1.00 40.19 85 SER A C 1
ATOM 687 O O . SER A 1 85 ? 18.380 -22.147 -13.320 1.00 40.19 85 SER A O 1
ATOM 689 N N . GLN A 1 86 ? 16.247 -21.766 -12.731 1.00 33.75 86 GLN A N 1
ATOM 690 C CA . GLN A 1 86 ? 15.673 -22.886 -13.486 1.00 33.75 86 GLN A CA 1
ATOM 691 C C . GLN A 1 86 ? 14.143 -22.779 -13.609 1.00 33.75 86 GLN A C 1
ATOM 693 O O . GLN A 1 86 ? 13.427 -22.395 -12.690 1.00 33.75 86 GLN A O 1
ATOM 698 N N . SER A 1 87 ? 13.677 -23.072 -14.820 1.00 40.00 87 SER A N 1
ATOM 699 C CA . SER A 1 87 ? 12.334 -22.900 -15.376 1.00 40.00 87 SER A CA 1
ATOM 700 C C . SER A 1 87 ? 11.525 -24.201 -15.392 1.00 40.00 87 SER A C 1
ATOM 702 O O . SER A 1 87 ? 12.098 -25.232 -15.738 1.00 40.00 87 SER A O 1
ATOM 704 N N . ARG A 1 88 ? 10.189 -24.144 -15.247 1.00 32.97 88 ARG A N 1
ATOM 705 C CA . ARG A 1 88 ? 9.275 -24.991 -16.047 1.00 32.97 88 ARG A CA 1
ATOM 706 C C . ARG A 1 88 ? 7.820 -24.512 -16.027 1.00 32.97 88 ARG A C 1
ATOM 708 O O . ARG A 1 88 ? 7.318 -24.072 -15.002 1.00 32.97 88 ARG A O 1
ATOM 715 N N . ALA A 1 89 ? 7.190 -24.607 -17.195 1.00 39.28 89 ALA A N 1
ATOM 716 C CA . ALA A 1 89 ? 5.790 -24.311 -17.475 1.00 39.28 89 ALA A CA 1
ATOM 717 C C . ALA A 1 89 ? 4.878 -25.514 -17.181 1.00 39.28 89 ALA A C 1
ATOM 719 O O . ALA A 1 89 ? 5.313 -26.660 -17.298 1.00 39.28 89 ALA A O 1
ATOM 720 N N . GLY A 1 90 ? 3.605 -25.236 -16.899 1.00 31.34 90 GLY A N 1
ATOM 721 C CA . GLY A 1 90 ? 2.530 -26.225 -16.852 1.00 31.34 90 GLY A CA 1
ATOM 722 C C . GLY A 1 90 ? 1.202 -25.564 -16.496 1.00 31.34 90 GLY A C 1
ATOM 723 O O . GLY A 1 90 ? 0.914 -25.370 -15.323 1.00 31.34 90 GLY A O 1
ATOM 724 N N . ALA A 1 91 ? 0.413 -25.209 -17.510 1.00 44.09 91 ALA A N 1
ATOM 725 C CA . ALA A 1 91 ? -0.961 -24.751 -17.335 1.00 44.09 91 ALA A CA 1
ATOM 726 C C . ALA A 1 91 ? -1.843 -25.928 -16.896 1.00 44.09 91 ALA A C 1
ATOM 728 O O . ALA A 1 91 ? -1.812 -26.986 -17.526 1.00 44.09 91 ALA A O 1
ATOM 729 N N . SER A 1 92 ? -2.655 -25.745 -15.855 1.00 39.28 92 SER A N 1
ATOM 730 C CA . SER A 1 92 ? -3.760 -26.663 -15.571 1.00 39.28 92 SER A CA 1
ATOM 731 C C . SER A 1 92 ? -4.952 -25.939 -14.951 1.00 39.28 92 SER A C 1
ATOM 733 O O . SER A 1 92 ? -4.815 -25.059 -14.106 1.00 39.28 92 SER A O 1
ATOM 735 N N . ASN A 1 93 ? -6.124 -26.309 -15.463 1.00 43.62 93 ASN A N 1
ATOM 736 C CA . ASN A 1 93 ? -7.447 -25.819 -15.108 1.00 43.62 93 ASN A CA 1
ATOM 737 C C . ASN A 1 93 ? -7.717 -25.972 -13.605 1.00 43.62 93 ASN A C 1
ATOM 739 O O . ASN A 1 93 ? -7.613 -27.074 -13.070 1.00 43.62 93 ASN A O 1
ATOM 743 N N . ILE A 1 94 ? -8.127 -24.889 -12.942 1.00 44.94 94 ILE A N 1
ATOM 744 C CA . ILE A 1 94 ? -8.465 -24.900 -11.517 1.00 44.94 94 ILE A CA 1
ATOM 745 C C . ILE A 1 94 ? -9.991 -24.933 -11.379 1.00 44.94 94 ILE A C 1
ATOM 747 O O . ILE A 1 94 ? -10.678 -23.938 -11.607 1.00 44.94 94 ILE A O 1
ATOM 751 N N . SER A 1 95 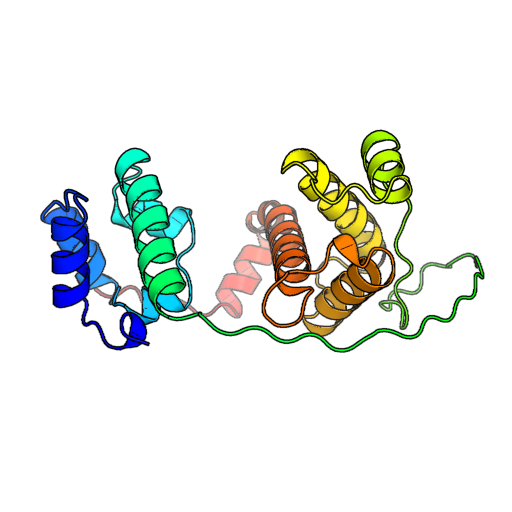? -10.520 -26.103 -11.010 1.00 40.44 95 SER A N 1
ATOM 752 C CA . SER A 1 95 ? -11.823 -26.229 -10.345 1.00 40.44 95 SER A CA 1
ATOM 753 C C . SER A 1 95 ? -11.823 -25.382 -9.064 1.00 40.44 95 SER A C 1
ATOM 755 O O . SER A 1 95 ? -10.772 -25.283 -8.429 1.00 40.44 95 SER A O 1
ATOM 757 N N . PRO A 1 96 ? -12.955 -24.790 -8.639 1.00 40.28 96 PRO A N 1
ATOM 758 C CA . PRO A 1 96 ? -12.990 -23.882 -7.497 1.00 40.28 96 PRO A CA 1
ATOM 759 C C . PRO A 1 96 ? -12.813 -24.665 -6.189 1.00 40.28 96 PRO A C 1
ATOM 761 O O . PRO A 1 96 ? -13.771 -25.041 -5.520 1.00 40.28 96 PRO A O 1
ATOM 764 N N . SER A 1 97 ? -11.559 -24.936 -5.836 1.00 43.88 97 SER A N 1
ATOM 765 C CA . SER A 1 97 ? -11.171 -25.305 -4.485 1.00 43.88 97 SER A CA 1
ATOM 766 C C . SER A 1 97 ? -11.210 -24.037 -3.643 1.00 43.88 97 SER A C 1
ATOM 768 O O . SER A 1 97 ? -10.567 -23.042 -3.966 1.00 43.88 97 SER A O 1
ATOM 770 N N . THR A 1 98 ? -11.964 -24.065 -2.550 1.00 58.56 98 THR A N 1
ATOM 771 C CA . THR A 1 98 ? -12.067 -22.967 -1.576 1.00 58.56 98 THR A CA 1
ATOM 772 C C . THR A 1 98 ? -10.759 -22.715 -0.811 1.00 58.56 98 THR A C 1
ATOM 774 O O . THR A 1 98 ? -10.694 -21.819 0.030 1.00 58.56 98 THR A O 1
ATOM 777 N N . ALA A 1 99 ? -9.723 -23.526 -1.048 1.00 76.88 99 ALA A N 1
ATOM 778 C CA . ALA A 1 99 ? -8.409 -23.390 -0.440 1.00 76.88 99 ALA A CA 1
ATOM 779 C C . ALA A 1 99 ? -7.485 -22.519 -1.304 1.00 76.88 99 ALA A C 1
ATOM 781 O O . ALA A 1 99 ? -7.476 -22.612 -2.531 1.00 76.88 99 ALA A O 1
ATOM 782 N N . PHE A 1 100 ? -6.669 -21.691 -0.649 1.00 83.12 100 PHE A N 1
ATOM 783 C CA . PHE A 1 100 ? -5.627 -20.930 -1.335 1.00 83.12 100 PHE A CA 1
ATOM 784 C C . PHE A 1 100 ? -4.591 -21.894 -1.935 1.00 83.12 100 PHE A C 1
ATOM 786 O O . PHE A 1 100 ? -4.222 -22.869 -1.273 1.00 83.12 100 PHE A O 1
ATOM 793 N N . PRO A 1 101 ? -4.117 -21.669 -3.171 1.00 88.06 101 PRO A N 1
ATOM 794 C CA . PRO A 1 101 ? -3.234 -22.619 -3.828 1.00 88.06 101 PRO A CA 1
ATOM 795 C C . PRO A 1 101 ? -1.863 -22.669 -3.140 1.00 88.06 101 PRO A C 1
ATOM 797 O O . PRO A 1 101 ? -1.299 -21.637 -2.776 1.00 88.06 101 PRO A O 1
ATOM 800 N N . ALA A 1 102 ? -1.288 -23.871 -3.024 1.00 85.56 102 ALA A N 1
ATOM 801 C CA . ALA A 1 102 ? 0.054 -24.070 -2.462 1.00 85.56 102 ALA A CA 1
ATOM 802 C C . ALA A 1 102 ? 1.145 -23.335 -3.265 1.00 85.56 102 ALA A C 1
ATOM 804 O O . ALA A 1 102 ? 2.151 -22.899 -2.711 1.00 85.56 102 ALA A O 1
ATOM 805 N N . PHE A 1 103 ? 0.915 -23.155 -4.568 1.00 86.00 103 PHE A N 1
ATOM 806 C CA . PHE A 1 103 ? 1.745 -22.351 -5.455 1.00 86.00 103 PHE A CA 1
ATOM 807 C C . PHE A 1 103 ? 0.864 -21.351 -6.188 1.00 86.00 103 PHE A C 1
ATOM 809 O O . PHE A 1 103 ? -0.121 -21.725 -6.817 1.00 86.00 103 PHE A O 1
ATOM 816 N N . PHE A 1 104 ? 1.213 -20.070 -6.104 1.00 91.19 104 PHE A N 1
ATOM 817 C CA . PHE A 1 104 ? 0.468 -19.027 -6.796 1.00 91.19 104 PHE A CA 1
ATOM 818 C C . PHE A 1 104 ? 1.098 -18.765 -8.164 1.00 91.19 104 PHE A C 1
ATOM 820 O O . PHE A 1 104 ? 2.241 -18.309 -8.242 1.00 91.19 104 PHE A O 1
ATOM 827 N N . GLU A 1 105 ? 0.358 -19.040 -9.234 1.00 91.88 105 GLU A N 1
ATOM 828 C CA .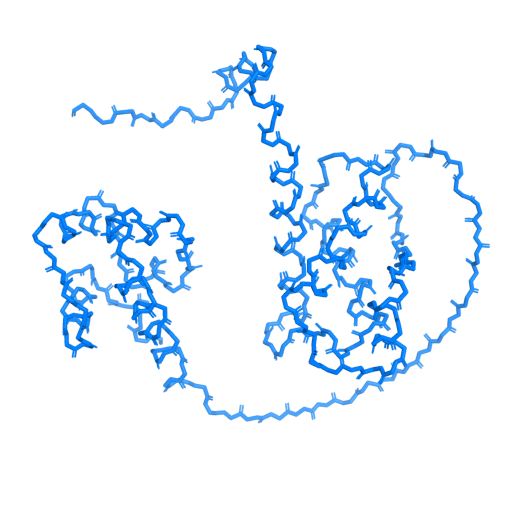 GLU A 1 105 ? 0.773 -18.688 -10.589 1.00 91.88 105 GLU A CA 1
ATOM 829 C C . GLU A 1 105 ? 0.462 -17.211 -10.861 1.00 91.88 105 GLU A C 1
ATOM 831 O O . GLU A 1 105 ? -0.665 -16.752 -10.685 1.00 91.88 105 GLU A O 1
ATOM 836 N N . VAL A 1 106 ? 1.475 -16.446 -11.279 1.00 93.50 106 VAL A N 1
ATOM 837 C CA . VAL A 1 106 ? 1.303 -15.017 -11.563 1.00 93.50 106 VAL A CA 1
ATOM 838 C C . VAL A 1 106 ? 0.465 -14.855 -12.839 1.00 93.50 106 VAL A C 1
ATOM 840 O O . VAL A 1 106 ? 0.912 -15.301 -13.900 1.00 93.50 106 VAL A O 1
ATOM 843 N N . PRO A 1 107 ? -0.715 -14.205 -12.778 1.00 93.19 107 PRO A N 1
ATOM 844 C CA . PRO A 1 107 ? -1.577 -14.023 -13.940 1.00 93.19 107 PRO A CA 1
ATOM 845 C C . PRO A 1 107 ? -0.932 -13.106 -14.986 1.00 93.19 107 PRO A C 1
ATOM 847 O O . PRO A 1 107 ? -0.025 -12.323 -14.690 1.00 93.19 107 PRO A O 1
ATOM 850 N N . LYS A 1 108 ? -1.445 -13.159 -16.220 1.00 92.31 108 LYS A N 1
ATOM 851 C CA . LYS A 1 108 ? -1.095 -12.174 -17.250 1.00 92.31 108 LYS A CA 1
ATOM 852 C C . LYS A 1 108 ? -1.658 -10.807 -16.878 1.00 92.31 108 LYS A C 1
ATOM 854 O O . LYS A 1 108 ? -2.815 -10.691 -16.478 1.00 92.31 108 LYS A O 1
ATOM 859 N N . PHE A 1 109 ? -0.844 -9.777 -17.054 1.00 94.81 109 PHE A N 1
ATOM 860 C CA . PHE A 1 109 ? -1.244 -8.396 -16.820 1.00 94.81 109 PHE A CA 1
ATOM 861 C C . PHE A 1 109 ? -1.906 -7.786 -18.065 1.00 94.81 109 PHE A C 1
ATOM 863 O O . PHE A 1 109 ? -1.767 -8.329 -19.166 1.00 94.81 109 PHE A O 1
ATOM 870 N N . PRO A 1 110 ? -2.611 -6.647 -17.922 1.00 92.50 110 PRO A N 1
ATOM 871 C CA . PRO A 1 110 ? -3.073 -5.856 -19.058 1.00 92.50 110 PRO A CA 1
ATOM 872 C C . PRO A 1 110 ? -1.941 -5.587 -20.054 1.00 92.50 110 PRO A C 1
ATOM 874 O O . PRO A 1 110 ? -0.789 -5.424 -19.651 1.00 92.50 110 PRO A O 1
ATOM 877 N N . PHE A 1 111 ? -2.267 -5.557 -21.349 1.00 90.62 111 PHE A N 1
ATOM 878 C CA . PHE A 1 111 ? -1.286 -5.554 -22.443 1.00 90.62 111 PHE A CA 1
ATOM 879 C C . PHE A 1 111 ? -0.187 -4.494 -22.291 1.00 90.62 111 PHE A C 1
ATOM 881 O O . PHE A 1 111 ? 0.987 -4.781 -22.499 1.00 90.62 111 PHE A O 1
ATOM 888 N N . ASP A 1 112 ? -0.556 -3.280 -21.900 1.00 90.44 112 ASP A N 1
ATOM 889 C CA . ASP A 1 112 ? 0.360 -2.159 -21.712 1.00 90.44 112 ASP A CA 1
ATOM 890 C C . ASP A 1 112 ? 1.401 -2.426 -20.618 1.00 90.44 112 ASP A C 1
ATOM 892 O O . ASP A 1 112 ? 2.585 -2.147 -20.805 1.00 90.44 112 ASP A O 1
ATOM 896 N N . VAL A 1 113 ? 0.977 -3.010 -19.499 1.00 92.50 113 VAL A N 1
ATOM 897 C CA . VAL A 1 113 ? 1.861 -3.399 -18.397 1.00 92.50 113 VAL A CA 1
ATOM 898 C C . VAL A 1 113 ? 2.650 -4.650 -18.759 1.00 92.50 113 VAL A C 1
ATOM 900 O O . VAL A 1 113 ? 3.862 -4.681 -18.564 1.00 92.50 113 VAL A O 1
ATOM 903 N N . GLN A 1 114 ? 1.996 -5.663 -19.328 1.00 94.31 114 GLN A N 1
ATOM 904 C CA . GLN A 1 114 ? 2.638 -6.914 -19.721 1.00 94.31 114 GLN A CA 1
ATOM 905 C C . GLN A 1 114 ? 3.761 -6.661 -20.730 1.00 94.31 114 GLN A C 1
ATOM 907 O O . GLN A 1 114 ? 4.865 -7.153 -20.537 1.00 94.31 114 GLN A O 1
ATOM 912 N N . ALA A 1 115 ? 3.539 -5.803 -21.728 1.00 91.69 115 ALA A N 1
ATOM 913 C CA . ALA A 1 115 ? 4.560 -5.453 -22.708 1.00 91.69 115 ALA A CA 1
ATOM 914 C C . ALA A 1 115 ? 5.784 -4.769 -22.068 1.00 91.69 115 ALA A C 1
ATOM 916 O O . ALA A 1 115 ? 6.911 -4.996 -22.503 1.00 91.69 115 ALA A O 1
ATOM 917 N N . LYS A 1 116 ? 5.596 -3.948 -21.023 1.00 92.06 116 LYS A N 1
ATOM 918 C CA . LYS A 1 116 ? 6.708 -3.354 -20.255 1.00 92.06 116 LYS A CA 1
ATOM 919 C C . LYS A 1 116 ? 7.459 -4.406 -19.441 1.00 92.06 116 LYS A C 1
ATOM 921 O O . LYS A 1 116 ? 8.688 -4.387 -19.395 1.00 92.06 116 LYS A O 1
ATOM 926 N N . LEU A 1 117 ? 6.730 -5.343 -18.836 1.00 92.50 117 LEU A N 1
ATOM 927 C CA . LEU A 1 117 ? 7.315 -6.450 -18.081 1.00 92.50 117 LEU A CA 1
ATOM 928 C C . LEU A 1 117 ? 8.112 -7.401 -18.983 1.00 92.50 117 LEU A C 1
ATOM 930 O O . LEU A 1 117 ? 9.215 -7.804 -18.618 1.00 92.50 117 LEU A O 1
ATOM 934 N N . ASP A 1 118 ? 7.603 -7.693 -20.179 1.00 90.94 118 ASP A N 1
ATOM 935 C CA . ASP A 1 118 ? 8.267 -8.538 -21.177 1.00 90.94 118 ASP A CA 1
ATOM 936 C C . ASP A 1 118 ? 9.538 -7.866 -21.719 1.00 90.94 118 ASP A C 1
ATOM 938 O O . ASP A 1 118 ? 10.566 -8.520 -21.900 1.00 90.94 118 ASP A O 1
ATOM 942 N N . ARG A 1 119 ? 9.511 -6.534 -21.881 1.00 91.88 119 ARG A N 1
ATOM 943 C CA . ARG A 1 119 ? 10.697 -5.712 -22.183 1.00 91.88 119 ARG A CA 1
ATOM 944 C C . ARG A 1 119 ? 11.652 -5.537 -20.996 1.00 91.88 119 ARG A C 1
ATOM 946 O O . ARG A 1 119 ? 12.692 -4.905 -21.159 1.00 91.88 119 ARG A O 1
ATOM 953 N N . LYS A 1 120 ? 11.328 -6.089 -19.819 1.00 89.25 120 LYS A N 1
ATOM 954 C CA . LYS A 1 120 ? 12.100 -5.955 -18.568 1.00 89.25 120 LYS A CA 1
ATOM 955 C C . LYS A 1 120 ? 12.357 -4.495 -18.184 1.00 89.25 120 LYS A C 1
ATOM 957 O O . LYS A 1 120 ? 13.435 -4.135 -17.712 1.00 89.25 120 LYS A O 1
ATOM 962 N N . GLU A 1 121 ? 11.365 -3.639 -18.405 1.00 84.19 121 GLU A N 1
ATOM 963 C CA . GLU A 1 121 ? 11.471 -2.221 -18.099 1.00 84.19 121 GLU A CA 1
ATOM 964 C C . GLU A 1 121 ? 11.519 -2.005 -16.580 1.00 84.19 121 GLU A C 1
ATOM 966 O O . GLU A 1 121 ? 10.571 -2.290 -15.850 1.00 84.19 121 GLU A O 1
ATOM 971 N N . CYS A 1 122 ? 12.647 -1.489 -16.093 1.00 71.88 122 CYS A N 1
ATOM 972 C CA . CYS A 1 122 ? 12.894 -1.312 -14.660 1.00 71.88 122 CYS A CA 1
ATOM 973 C C . CYS A 1 122 ? 12.106 -0.125 -14.062 1.00 71.88 122 CYS A C 1
ATOM 975 O O . CYS A 1 122 ? 11.925 -0.022 -12.850 1.00 71.88 122 CYS A O 1
ATOM 977 N N . ARG A 1 123 ? 11.614 0.790 -14.910 1.00 81.75 123 ARG A N 1
ATOM 978 C CA . ARG A 1 123 ? 10.911 2.012 -14.497 1.00 81.75 123 ARG A CA 1
ATOM 979 C C . ARG A 1 123 ? 9.410 1.890 -14.731 1.00 81.75 123 ARG A C 1
ATOM 981 O O . ARG A 1 123 ? 8.877 2.398 -15.709 1.00 81.75 123 ARG A O 1
ATOM 988 N N . LEU A 1 124 ? 8.717 1.243 -13.800 1.00 85.88 124 LEU A N 1
ATOM 989 C CA . LEU A 1 124 ? 7.255 1.251 -13.784 1.00 85.88 124 LEU A CA 1
ATOM 990 C C . LEU A 1 124 ? 6.717 2.544 -13.169 1.00 85.88 124 LEU A C 1
ATOM 992 O O . LEU A 1 124 ? 7.169 2.976 -12.107 1.00 85.88 124 LEU A O 1
ATOM 996 N N . THR A 1 125 ? 5.700 3.127 -13.799 1.00 88.25 125 THR A N 1
ATOM 997 C CA . THR A 1 125 ? 4.970 4.265 -13.228 1.00 88.25 125 THR A CA 1
ATOM 998 C C . THR A 1 125 ? 4.056 3.811 -12.084 1.00 88.25 125 THR A C 1
ATOM 1000 O O . THR A 1 125 ? 3.728 2.629 -11.960 1.00 88.25 125 THR A O 1
ATOM 1003 N N . SER A 1 126 ? 3.576 4.753 -11.264 1.00 84.81 126 SER A N 1
ATOM 1004 C CA . SER A 1 126 ? 2.577 4.460 -10.220 1.00 84.81 126 SER A CA 1
ATOM 1005 C C . SER A 1 126 ? 1.309 3.802 -10.796 1.00 84.81 126 SER A C 1
ATOM 1007 O O . SER A 1 126 ? 0.786 2.841 -10.232 1.00 84.81 126 SER A O 1
ATOM 1009 N N . SER A 1 127 ? 0.872 4.239 -11.984 1.00 87.31 127 SER A N 1
ATOM 1010 C CA . SER A 1 127 ? -0.269 3.650 -12.698 1.00 87.31 127 SER A CA 1
ATOM 1011 C C . SER A 1 127 ? -0.026 2.184 -13.078 1.00 87.31 127 SER A C 1
ATOM 1013 O O . SER A 1 127 ? -0.886 1.335 -12.840 1.00 87.31 127 SER A O 1
ATOM 1015 N N . ASP A 1 128 ? 1.165 1.859 -13.590 1.00 89.44 128 ASP A N 1
ATOM 1016 C CA . ASP A 1 128 ? 1.529 0.480 -13.944 1.00 89.44 128 ASP A CA 1
ATOM 1017 C C . ASP A 1 128 ? 1.544 -0.424 -12.702 1.00 89.44 128 ASP A C 1
ATOM 1019 O O . ASP A 1 128 ? 0.978 -1.518 -12.711 1.00 89.44 128 ASP A O 1
ATOM 1023 N N . ARG A 1 129 ? 2.128 0.057 -11.596 1.00 91.38 129 ARG A N 1
ATOM 1024 C CA . ARG A 1 129 ? 2.150 -0.671 -10.316 1.00 91.38 129 ARG A CA 1
ATOM 1025 C C . ARG A 1 129 ? 0.736 -0.927 -9.794 1.00 91.38 129 ARG A C 1
ATOM 1027 O O . ARG A 1 129 ? 0.442 -2.036 -9.356 1.00 91.38 129 ARG A O 1
ATOM 1034 N N . ASN A 1 130 ? -0.154 0.061 -9.888 1.00 88.00 130 ASN A N 1
ATOM 1035 C CA . ASN A 1 130 ? -1.550 -0.087 -9.476 1.00 88.00 130 ASN A CA 1
ATOM 1036 C C . ASN A 1 130 ? -2.293 -1.135 -10.311 1.00 88.00 130 ASN A C 1
ATOM 1038 O O . ASN A 1 130 ? -3.057 -1.922 -9.753 1.00 88.00 130 ASN A O 1
ATOM 1042 N N . LYS A 1 131 ? -2.046 -1.192 -11.625 1.00 93.00 131 LYS A N 1
ATOM 1043 C CA . LYS A 1 131 ? -2.613 -2.225 -12.505 1.00 93.00 131 LYS A CA 1
ATOM 1044 C C . LYS A 1 131 ? -2.131 -3.622 -12.116 1.00 93.00 131 LYS A C 1
ATOM 1046 O O . LYS A 1 131 ? -2.962 -4.511 -11.973 1.00 93.00 131 LYS A O 1
ATOM 1051 N N . ILE A 1 132 ? -0.833 -3.793 -11.844 1.00 95.38 132 ILE A N 1
ATOM 1052 C CA . ILE A 1 132 ? -0.274 -5.064 -11.342 1.00 95.38 132 ILE A CA 1
ATOM 1053 C C . ILE A 1 132 ? -0.986 -5.492 -10.057 1.00 95.38 132 ILE A C 1
ATOM 1055 O O . ILE A 1 132 ? -1.485 -6.612 -9.965 1.00 95.38 132 ILE A O 1
ATOM 1059 N N . ILE A 1 133 ? -1.082 -4.591 -9.075 1.00 96.19 133 ILE A N 1
ATOM 1060 C CA . ILE A 1 133 ? -1.744 -4.874 -7.796 1.00 96.19 133 ILE A CA 1
ATOM 1061 C C . ILE A 1 133 ? -3.224 -5.217 -7.991 1.00 96.19 133 ILE A C 1
ATOM 1063 O O . ILE A 1 133 ? -3.717 -6.135 -7.339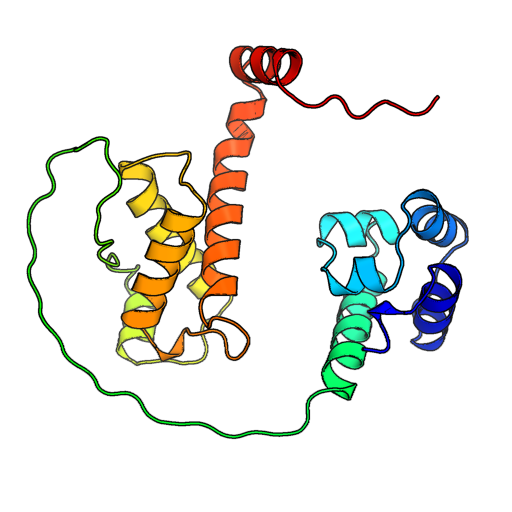 1.00 96.19 133 ILE A O 1
ATOM 1067 N N . ARG A 1 134 ? -3.933 -4.523 -8.891 1.00 93.06 134 ARG A N 1
ATOM 1068 C CA . ARG A 1 134 ? -5.338 -4.814 -9.209 1.00 93.06 134 ARG A CA 1
ATOM 1069 C C . ARG A 1 134 ? -5.504 -6.212 -9.804 1.00 93.06 134 ARG A C 1
ATOM 1071 O O . ARG A 1 134 ? -6.352 -6.955 -9.326 1.00 93.06 134 ARG A O 1
ATOM 1078 N N . THR A 1 135 ? -4.677 -6.591 -10.777 1.00 95.75 135 THR A N 1
ATOM 1079 C CA . THR A 1 135 ? -4.729 -7.925 -11.395 1.00 95.75 135 THR A CA 1
ATOM 1080 C C . THR A 1 135 ? -4.413 -9.033 -10.387 1.00 95.75 135 THR A C 1
ATOM 1082 O O . THR A 1 135 ? -5.095 -10.055 -10.353 1.00 95.75 135 THR A O 1
ATOM 1085 N N . LEU A 1 136 ? -3.415 -8.830 -9.519 1.00 96.12 136 LEU A N 1
ATOM 1086 C CA . LEU A 1 136 ? -3.102 -9.784 -8.450 1.00 96.12 136 LEU A CA 1
ATOM 1087 C C . LEU A 1 136 ? -4.244 -9.902 -7.438 1.00 96.12 136 LEU A C 1
ATOM 1089 O O . LEU A 1 136 ? -4.583 -11.012 -7.035 1.00 96.12 136 LEU A O 1
ATOM 1093 N N . TYR A 1 137 ? -4.854 -8.777 -7.055 1.00 95.06 137 TYR A N 1
ATOM 1094 C CA . TYR A 1 137 ? -6.038 -8.763 -6.200 1.00 95.06 137 TYR A CA 1
ATOM 1095 C C . TYR A 1 137 ? -7.175 -9.578 -6.820 1.00 95.06 137 TYR A C 1
ATOM 1097 O O . TYR A 1 137 ? -7.686 -10.468 -6.155 1.00 95.06 137 TYR A O 1
ATOM 1105 N N . GLU A 1 138 ? -7.530 -9.326 -8.081 1.00 92.56 138 GLU A N 1
ATOM 1106 C CA . GLU A 1 138 ? -8.615 -10.035 -8.774 1.00 92.56 138 GLU A CA 1
ATOM 1107 C C . GLU A 1 138 ? -8.379 -11.542 -8.824 1.00 92.56 138 GLU A C 1
ATOM 1109 O O . GLU A 1 138 ? -9.302 -12.315 -8.590 1.00 92.56 138 GLU A O 1
ATOM 1114 N N . SER A 1 139 ? -7.139 -11.962 -9.076 1.00 93.94 139 SER A N 1
ATOM 1115 C CA . SER A 1 139 ? -6.772 -13.377 -9.076 1.00 93.94 139 SER A CA 1
ATOM 1116 C C . SER A 1 139 ? -6.859 -13.996 -7.677 1.00 93.94 139 SER A C 1
ATOM 1118 O O . SER A 1 139 ? -7.453 -15.055 -7.511 1.00 93.94 139 SER A O 1
ATOM 1120 N N . MET A 1 140 ? -6.332 -13.331 -6.645 1.00 93.75 140 MET A N 1
ATOM 1121 C CA . MET A 1 140 ? -6.406 -13.824 -5.264 1.00 93.75 140 MET A CA 1
ATOM 1122 C C . MET A 1 140 ? -7.838 -13.847 -4.712 1.00 93.75 140 MET A C 1
ATOM 1124 O O . MET A 1 140 ? -8.208 -14.756 -3.969 1.00 93.75 140 MET A O 1
ATOM 1128 N N . ALA A 1 141 ? -8.640 -12.848 -5.076 1.00 90.81 141 ALA A N 1
ATOM 1129 C CA . ALA A 1 141 ? -10.020 -12.665 -4.647 1.00 90.81 141 ALA A CA 1
ATOM 1130 C C . ALA A 1 141 ? -10.945 -13.803 -5.104 1.00 90.81 141 ALA A C 1
ATOM 1132 O O . ALA A 1 141 ? -11.954 -14.049 -4.447 1.00 90.81 141 ALA A O 1
ATOM 1133 N N . GLN A 1 142 ? -10.583 -14.521 -6.175 1.00 88.31 142 GLN A N 1
ATOM 1134 C CA . GLN A 1 142 ? -11.287 -15.732 -6.613 1.00 88.31 142 GLN A CA 1
ATOM 1135 C C . GLN A 1 142 ? -11.191 -16.869 -5.588 1.00 88.31 142 GLN A C 1
ATOM 1137 O O . GLN A 1 142 ? -12.099 -17.689 -5.508 1.00 88.31 142 GLN A O 1
ATOM 1142 N N . TYR A 1 143 ? -10.119 -16.901 -4.789 1.00 87.69 143 TYR A N 1
ATOM 1143 C CA . TYR A 1 143 ? -9.934 -17.894 -3.731 1.00 87.69 143 TYR A CA 1
ATOM 1144 C C . TYR A 1 143 ? -10.512 -17.404 -2.404 1.00 87.69 143 TYR A C 1
ATOM 1146 O O . TYR A 1 143 ? -11.272 -18.122 -1.759 1.00 87.69 143 TYR A O 1
ATOM 1154 N N . LYS A 1 144 ? -10.155 -16.181 -1.972 1.00 85.19 144 LYS A N 1
ATOM 1155 C CA . LYS A 1 144 ? -10.696 -15.590 -0.737 1.00 85.19 144 LYS A CA 1
ATOM 1156 C C . LYS A 1 144 ? -10.482 -14.088 -0.583 1.00 85.19 144 LYS A C 1
ATOM 1158 O O . LYS A 1 144 ? -9.480 -13.522 -1.008 1.00 85.19 144 LYS A O 1
ATOM 1163 N N . MET A 1 145 ? -11.391 -13.473 0.177 1.00 87.56 145 MET A N 1
ATOM 1164 C CA . MET A 1 145 ? -11.364 -12.047 0.539 1.00 87.56 145 MET A CA 1
ATOM 1165 C C . MET A 1 145 ? -10.538 -11.715 1.787 1.00 87.56 145 MET A C 1
ATOM 1167 O O . MET A 1 145 ? -10.207 -10.552 2.019 1.00 87.56 145 MET A O 1
ATOM 1171 N N . TYR A 1 146 ? -10.177 -12.720 2.587 1.00 85.62 146 TYR A N 1
ATOM 1172 C CA . TYR A 1 146 ? -9.365 -12.552 3.795 1.00 85.62 146 TYR A CA 1
ATOM 1173 C C . TYR A 1 146 ? -8.098 -13.427 3.754 1.00 85.62 146 TYR A C 1
ATOM 1175 O O . TYR A 1 146 ? -7.997 -14.386 4.522 1.00 85.62 146 TYR A O 1
ATOM 1183 N N . PRO A 1 147 ? -7.131 -13.139 2.860 1.00 88.75 147 PRO A N 1
ATOM 1184 C CA . PRO A 1 147 ? -5.836 -13.812 2.891 1.00 88.75 147 PRO A CA 1
ATOM 1185 C C . PRO A 1 147 ? -5.067 -13.583 4.198 1.00 88.75 147 PRO A C 1
ATOM 1187 O O . PRO A 1 147 ? -5.180 -12.519 4.821 1.00 88.75 147 PRO A O 1
ATOM 1190 N N . THR A 1 148 ? -4.276 -14.578 4.597 1.00 88.88 148 THR A N 1
ATOM 1191 C CA . THR A 1 148 ? -3.317 -14.495 5.703 1.00 88.88 148 THR A CA 1
ATOM 1192 C C . THR A 1 148 ? -2.056 -13.755 5.262 1.00 88.88 148 THR A C 1
ATOM 1194 O O . THR A 1 148 ? -1.827 -13.512 4.074 1.00 88.88 148 THR A O 1
ATOM 1197 N N . THR A 1 149 ? -1.213 -13.382 6.226 1.00 90.56 149 THR A N 1
ATOM 1198 C CA . THR A 1 149 ? 0.065 -12.711 5.944 1.00 90.56 149 THR A CA 1
ATOM 1199 C C . THR A 1 149 ? 0.950 -13.559 5.029 1.00 90.56 149 THR A C 1
ATOM 1201 O O . THR A 1 149 ? 1.531 -13.038 4.080 1.00 90.56 149 THR A O 1
ATOM 1204 N N . GLU A 1 150 ? 1.009 -14.864 5.273 1.00 92.06 150 GLU A N 1
ATOM 1205 C CA . GLU A 1 150 ? 1.834 -15.827 4.541 1.00 92.06 150 GLU A CA 1
ATOM 1206 C C . GLU A 1 150 ? 1.421 -15.911 3.072 1.00 92.06 150 GLU A C 1
ATOM 1208 O O . GLU A 1 1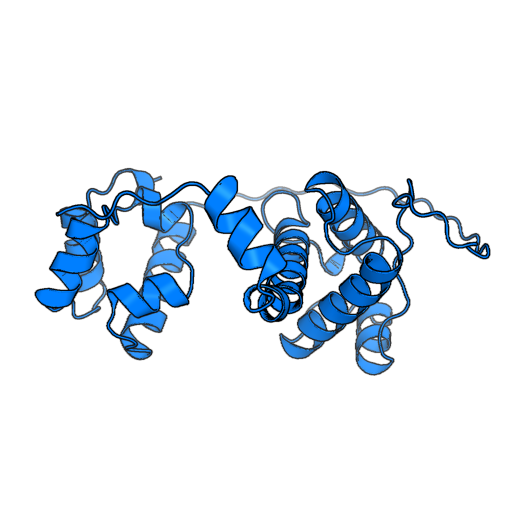50 ? 2.274 -15.994 2.194 1.00 92.06 150 GLU A O 1
ATOM 1213 N N . GLU A 1 151 ? 0.127 -15.807 2.782 1.00 91.50 151 GLU A N 1
ATOM 1214 C CA . GLU A 1 151 ? -0.393 -15.879 1.417 1.00 91.50 151 GLU A CA 1
ATOM 1215 C C . GLU A 1 151 ? -0.134 -14.594 0.640 1.00 91.50 151 GLU A C 1
ATOM 1217 O O . GLU A 1 151 ? 0.260 -14.649 -0.525 1.00 91.50 151 GLU A O 1
ATOM 1222 N N . TYR A 1 152 ? -0.257 -13.424 1.281 1.00 93.94 152 TYR A N 1
ATOM 1223 C CA . TYR A 1 152 ? 0.204 -12.182 0.653 1.00 93.94 152 TYR A CA 1
ATOM 1224 C C . TYR A 1 152 ? 1.702 -12.243 0.345 1.00 93.94 152 TYR A C 1
ATOM 1226 O O . TYR A 1 152 ? 2.138 -11.812 -0.725 1.00 93.94 152 TYR A O 1
ATOM 1234 N N . VAL A 1 153 ? 2.491 -12.785 1.277 1.00 94.69 153 VAL A N 1
ATOM 1235 C CA . VAL A 1 153 ? 3.928 -12.994 1.092 1.00 94.69 153 VAL A CA 1
ATOM 1236 C C . VAL A 1 153 ? 4.189 -13.968 -0.057 1.00 94.69 153 VAL A C 1
ATOM 1238 O O . VAL A 1 153 ? 5.056 -13.691 -0.882 1.00 94.69 153 VAL A O 1
ATOM 1241 N N . GLN A 1 154 ? 3.434 -15.063 -0.161 1.00 95.00 154 GLN A N 1
ATOM 1242 C CA . GLN A 1 154 ? 3.553 -16.040 -1.244 1.00 95.00 154 GLN A CA 1
ATOM 1243 C C . GLN A 1 154 ? 3.326 -15.390 -2.612 1.00 95.00 154 GLN A C 1
ATOM 1245 O O . GLN A 1 154 ? 4.147 -15.569 -3.510 1.00 95.00 154 GLN A O 1
ATOM 1250 N N . VAL A 1 155 ? 2.270 -14.588 -2.772 1.00 96.19 155 VAL A N 1
ATOM 1251 C CA . VAL A 1 155 ? 1.988 -13.896 -4.043 1.00 96.19 155 VAL A CA 1
ATOM 1252 C C . VAL A 1 155 ? 3.055 -12.857 -4.374 1.00 96.19 155 VAL A C 1
ATOM 1254 O O . VAL A 1 155 ? 3.518 -12.781 -5.512 1.00 96.19 155 VAL A O 1
ATOM 1257 N N . ALA A 1 156 ? 3.499 -12.081 -3.385 1.00 95.88 156 ALA A N 1
ATOM 1258 C CA . ALA A 1 156 ? 4.554 -11.091 -3.580 1.00 95.88 156 ALA A CA 1
ATOM 1259 C C . ALA A 1 156 ? 5.896 -11.747 -3.967 1.00 95.88 156 ALA A C 1
ATOM 1261 O O . ALA A 1 156 ? 6.607 -11.255 -4.850 1.00 95.88 156 ALA A O 1
ATOM 1262 N N . LYS A 1 157 ? 6.220 -12.900 -3.367 1.00 94.88 157 LYS A N 1
ATOM 1263 C CA . LYS A 1 157 ? 7.367 -13.730 -3.757 1.00 94.88 157 LYS A CA 1
ATOM 1264 C C . LYS A 1 157 ? 7.205 -14.283 -5.170 1.00 94.88 157 LYS A C 1
ATOM 1266 O O . LYS A 1 157 ? 8.142 -14.186 -5.950 1.00 94.88 157 LYS A O 1
ATOM 1271 N N . ALA A 1 158 ? 6.033 -14.803 -5.530 1.00 95.81 158 ALA A N 1
ATOM 1272 C CA . ALA A 1 158 ? 5.778 -15.320 -6.875 1.00 95.81 158 ALA A CA 1
ATOM 1273 C C . ALA A 1 158 ? 5.957 -14.228 -7.946 1.00 95.81 158 ALA A C 1
ATOM 1275 O O . ALA A 1 158 ? 6.635 -14.451 -8.951 1.00 95.81 158 ALA A O 1
ATOM 1276 N N . LEU A 1 159 ? 5.437 -13.020 -7.696 1.00 96.06 159 LEU A N 1
ATOM 1277 C CA . LEU A 1 159 ? 5.608 -11.861 -8.577 1.00 96.06 159 LEU A CA 1
ATOM 1278 C C . LEU A 1 159 ? 7.087 -11.517 -8.783 1.00 96.06 159 LEU A C 1
ATOM 1280 O O . LEU A 1 159 ? 7.546 -11.379 -9.915 1.00 96.06 159 LEU A O 1
ATOM 1284 N N . THR A 1 160 ? 7.830 -11.379 -7.688 1.00 94.56 160 THR A N 1
ATOM 1285 C CA . THR A 1 160 ? 9.240 -10.966 -7.717 1.00 94.56 160 THR A CA 1
ATOM 1286 C C . THR A 1 160 ? 10.184 -12.076 -8.176 1.00 94.56 160 THR A C 1
ATOM 1288 O O . THR A 1 160 ? 11.276 -11.791 -8.661 1.00 94.56 160 THR A O 1
ATOM 1291 N N . LEU A 1 161 ? 9.777 -13.340 -8.073 1.00 93.50 161 LEU A N 1
ATOM 1292 C CA . LEU A 1 161 ? 10.477 -14.469 -8.677 1.00 93.50 161 LEU A CA 1
ATOM 1293 C C . LEU A 1 161 ? 10.278 -14.480 -10.197 1.00 93.50 161 LEU A C 1
ATOM 1295 O O . LEU A 1 161 ? 11.233 -14.691 -10.940 1.00 93.50 161 LEU A O 1
ATOM 1299 N N . ARG A 1 162 ? 9.052 -14.206 -10.665 1.00 94.31 162 ARG A N 1
ATOM 1300 C CA . ARG A 1 162 ? 8.733 -14.145 -12.096 1.00 94.31 162 ARG A CA 1
ATOM 1301 C C . ARG A 1 162 ? 9.354 -12.928 -12.783 1.00 94.31 162 ARG A C 1
ATOM 1303 O O . ARG A 1 162 ? 9.833 -13.054 -13.908 1.00 94.31 162 ARG A O 1
ATOM 1310 N N . TYR A 1 163 ? 9.370 -11.783 -12.102 1.00 93.62 163 TYR A N 1
ATOM 1311 C CA . TYR A 1 163 ? 9.928 -10.522 -12.590 1.00 93.62 163 TYR A CA 1
ATOM 1312 C C . TYR A 1 163 ? 10.967 -9.975 -11.594 1.00 93.62 163 TYR A C 1
ATOM 1314 O O . TYR A 1 163 ? 10.656 -9.086 -10.797 1.00 93.62 163 TYR A O 1
ATOM 1322 N N . PRO A 1 164 ? 12.220 -10.474 -11.626 1.00 92.00 164 PRO A N 1
ATOM 1323 C CA . PRO A 1 164 ? 13.251 -10.103 -10.650 1.00 92.00 164 PRO A CA 1
ATOM 1324 C C . PRO A 1 164 ? 13.576 -8.608 -10.589 1.00 92.00 164 PRO A C 1
ATOM 1326 O O . PRO A 1 164 ? 13.934 -8.108 -9.530 1.00 92.00 164 PRO A O 1
ATOM 1329 N N . PHE A 1 165 ? 13.402 -7.879 -11.693 1.00 90.50 165 PHE A N 1
ATOM 1330 C CA . PHE A 1 165 ? 13.606 -6.427 -11.762 1.00 90.50 165 PHE A CA 1
ATOM 1331 C C . PHE A 1 165 ? 12.535 -5.618 -11.008 1.00 90.50 165 PHE A C 1
ATOM 1333 O O . PHE A 1 165 ? 12.692 -4.414 -10.837 1.00 90.50 165 PHE A O 1
ATOM 1340 N N . LEU A 1 166 ? 11.454 -6.260 -10.548 1.00 91.69 166 LEU A N 1
ATOM 1341 C CA . LEU A 1 166 ? 10.459 -5.645 -9.667 1.00 91.69 166 LEU A CA 1
ATOM 1342 C C . LEU A 1 166 ? 10.815 -5.762 -8.185 1.00 91.69 166 LEU A C 1
ATOM 1344 O O . LEU A 1 166 ? 10.080 -5.214 -7.361 1.00 91.69 166 LEU A O 1
ATOM 1348 N N . LYS A 1 167 ? 11.880 -6.493 -7.832 1.00 90.75 167 LYS A N 1
ATOM 1349 C CA . LYS A 1 167 ? 12.293 -6.649 -6.438 1.00 90.75 167 LYS A CA 1
ATOM 1350 C C . LYS A 1 167 ? 12.606 -5.296 -5.813 1.00 90.75 167 LYS A C 1
ATOM 1352 O O . LYS A 1 167 ? 13.238 -4.439 -6.431 1.00 90.75 167 LYS A O 1
ATOM 1357 N N . ASP A 1 168 ? 12.167 -5.130 -4.573 1.00 87.38 168 ASP A N 1
ATOM 1358 C CA . ASP A 1 168 ? 12.584 -4.002 -3.753 1.00 87.38 168 ASP A CA 1
ATOM 1359 C C . ASP A 1 168 ? 14.106 -4.055 -3.581 1.00 87.38 168 ASP A C 1
ATOM 1361 O O . ASP A 1 168 ? 14.681 -5.126 -3.380 1.00 87.38 168 ASP A O 1
ATOM 1365 N N . LYS A 1 169 ? 14.765 -2.898 -3.689 1.00 83.25 169 LYS A N 1
ATOM 1366 C CA . LYS A 1 169 ? 16.224 -2.808 -3.531 1.00 83.25 169 LYS A CA 1
ATOM 1367 C C . LYS A 1 169 ? 16.670 -3.093 -2.096 1.00 83.25 169 LYS A C 1
ATOM 1369 O O . LYS A 1 169 ? 17.813 -3.472 -1.879 1.00 83.25 169 LYS A O 1
ATOM 1374 N N . GLU A 1 170 ? 15.766 -2.912 -1.141 1.00 76.44 170 GLU A N 1
ATOM 1375 C CA . GLU A 1 170 ? 16.022 -3.008 0.291 1.00 76.44 170 GLU A CA 1
ATOM 1376 C C . GLU A 1 170 ? 15.133 -4.077 0.941 1.00 76.44 170 GLU A C 1
ATOM 1378 O O . GLU A 1 170 ? 14.018 -4.370 0.491 1.00 76.44 170 GLU A O 1
ATOM 1383 N N . GLY A 1 171 ? 15.624 -4.655 2.039 1.00 79.44 171 GLY A N 1
ATOM 1384 C CA . GLY A 1 171 ? 14.888 -5.625 2.844 1.00 79.44 171 GLY A CA 1
ATOM 1385 C C . GLY A 1 171 ? 14.703 -6.980 2.157 1.00 79.44 171 GLY A C 1
ATOM 1386 O O . GLY A 1 171 ? 15.613 -7.529 1.545 1.00 79.44 171 GLY A O 1
ATOM 1387 N N . ASN A 1 172 ? 13.508 -7.556 2.287 1.00 83.75 172 ASN A N 1
ATOM 1388 C CA . ASN A 1 172 ? 13.201 -8.900 1.782 1.00 83.75 172 ASN A CA 1
ATOM 1389 C C . ASN A 1 172 ? 12.872 -8.946 0.274 1.00 83.75 172 ASN A C 1
ATOM 1391 O O . ASN A 1 172 ? 12.515 -10.005 -0.240 1.00 83.75 172 ASN A O 1
ATOM 1395 N N . GLY A 1 173 ? 12.972 -7.819 -0.438 1.00 88.06 173 GLY A N 1
ATOM 1396 C CA . GLY A 1 173 ? 12.816 -7.744 -1.891 1.00 88.06 173 GLY A CA 1
ATOM 1397 C C . GLY A 1 173 ? 11.378 -7.811 -2.416 1.00 88.06 173 GLY A C 1
ATOM 1398 O O . GLY A 1 173 ? 11.180 -7.675 -3.619 1.00 88.06 173 GLY A O 1
ATOM 1399 N N . TYR A 1 174 ? 10.367 -8.015 -1.567 1.00 92.44 174 TYR A N 1
ATOM 1400 C CA . TYR A 1 174 ? 8.953 -8.080 -1.977 1.00 92.44 174 TYR A CA 1
ATOM 1401 C C . TYR A 1 174 ? 8.002 -7.309 -1.046 1.00 92.44 174 TYR A C 1
ATOM 1403 O O . TYR A 1 174 ? 6.776 -7.373 -1.208 1.00 92.44 174 TYR A O 1
ATOM 1411 N N . HIS A 1 175 ? 8.543 -6.602 -0.051 1.00 90.75 175 HIS A N 1
ATOM 1412 C CA . HIS A 1 175 ? 7.788 -5.890 0.973 1.00 90.75 175 HIS A CA 1
ATOM 1413 C C . HIS A 1 175 ? 6.786 -4.888 0.384 1.00 90.75 175 HIS A C 1
ATOM 1415 O O . HIS A 1 175 ? 5.626 -4.866 0.807 1.00 90.75 175 HIS A O 1
ATOM 1421 N N . THR A 1 176 ? 7.180 -4.096 -0.617 1.00 91.06 176 THR A N 1
ATOM 1422 C CA . THR A 1 176 ? 6.308 -3.066 -1.205 1.00 91.06 176 THR A CA 1
ATOM 1423 C C . THR A 1 176 ? 5.101 -3.688 -1.891 1.00 91.06 176 THR A C 1
ATOM 1425 O O . THR A 1 176 ? 3.988 -3.155 -1.811 1.00 91.06 176 THR A O 1
ATOM 1428 N N . TRP A 1 177 ? 5.302 -4.830 -2.551 1.00 94.69 177 TRP A N 1
ATOM 1429 C CA . TRP A 1 177 ? 4.241 -5.562 -3.242 1.00 94.69 177 TRP A CA 1
ATOM 1430 C C . TRP A 1 177 ? 3.281 -6.205 -2.250 1.00 94.69 177 TRP A C 1
ATOM 1432 O O . TRP A 1 177 ? 2.071 -6.013 -2.369 1.00 94.69 177 TRP A O 1
ATOM 1442 N N . HIS A 1 178 ? 3.814 -6.868 -1.220 1.00 94.06 178 HIS A N 1
ATOM 1443 C CA . HIS A 1 178 ? 3.021 -7.405 -0.115 1.00 94.06 178 HIS A CA 1
ATOM 1444 C C . HIS A 1 178 ? 2.156 -6.307 0.523 1.00 94.06 178 HIS A C 1
ATOM 1446 O O . HIS A 1 178 ? 0.936 -6.459 0.619 1.00 94.06 178 HIS A O 1
ATOM 1452 N N . MET A 1 179 ? 2.747 -5.174 0.913 1.00 91.88 179 MET A N 1
ATOM 1453 C CA . MET A 1 179 ? 1.997 -4.109 1.583 1.00 91.88 179 MET A CA 1
ATOM 1454 C C . MET A 1 179 ? 0.958 -3.460 0.674 1.00 91.88 179 MET A C 1
ATOM 1456 O O . MET A 1 179 ? -0.164 -3.209 1.114 1.00 91.88 179 MET A O 1
ATOM 1460 N N . SER A 1 180 ? 1.289 -3.215 -0.594 1.00 92.69 180 SER A N 1
ATOM 1461 C CA . SER A 1 180 ? 0.335 -2.673 -1.569 1.00 92.69 180 SER A CA 1
ATOM 1462 C C . SER A 1 180 ? -0.861 -3.605 -1.771 1.00 92.69 180 SER A C 1
ATOM 1464 O O . SER A 1 180 ? -2.002 -3.147 -1.791 1.00 92.69 180 SER A O 1
ATOM 1466 N N . LEU A 1 181 ? -0.625 -4.917 -1.826 1.00 94.06 181 LEU A N 1
ATOM 1467 C CA . LEU A 1 181 ? -1.675 -5.920 -1.978 1.00 94.06 181 LEU A CA 1
ATOM 1468 C C . LEU A 1 181 ? -2.560 -6.009 -0.728 1.00 94.06 181 LEU A C 1
ATOM 1470 O O . LEU A 1 181 ? -3.784 -5.941 -0.824 1.00 94.06 181 LEU A O 1
ATOM 1474 N N . LYS A 1 182 ? -1.955 -6.032 0.464 1.00 91.19 182 LYS A N 1
ATOM 1475 C CA . LYS A 1 182 ? -2.681 -5.985 1.743 1.00 91.19 182 LYS A CA 1
ATOM 1476 C C . LYS A 1 182 ? -3.541 -4.722 1.868 1.00 91.19 182 LYS A C 1
ATOM 1478 O O . LYS A 1 182 ? -4.692 -4.795 2.306 1.00 91.19 182 LYS A O 1
ATOM 1483 N N . ARG A 1 183 ? -3.009 -3.560 1.464 1.00 89.06 183 ARG A N 1
ATOM 1484 C CA . ARG A 1 183 ? -3.759 -2.292 1.419 1.00 89.06 183 ARG A CA 1
ATOM 1485 C C . ARG A 1 183 ? -4.921 -2.368 0.432 1.00 89.06 183 ARG A C 1
ATOM 1487 O O . ARG A 1 183 ? -6.018 -1.964 0.802 1.00 89.06 183 ARG A O 1
ATOM 1494 N N . LYS A 1 184 ? -4.716 -2.940 -0.759 1.00 91.56 184 LYS A N 1
ATOM 1495 C CA . LYS A 1 184 ? -5.774 -3.132 -1.762 1.00 91.56 184 LYS A CA 1
ATOM 1496 C C . LYS A 1 184 ? -6.926 -3.970 -1.207 1.00 91.56 184 LYS A C 1
ATOM 1498 O O . LYS A 1 184 ? -8.057 -3.503 -1.210 1.00 91.56 184 LYS A O 1
ATOM 1503 N N . PHE A 1 185 ? -6.641 -5.125 -0.606 1.00 90.94 185 PHE A N 1
ATOM 1504 C CA . PHE A 1 185 ? -7.666 -5.942 0.056 1.00 90.94 185 PHE A CA 1
ATOM 1505 C C . PHE A 1 185 ? -8.361 -5.214 1.211 1.00 90.94 185 PHE A C 1
ATOM 1507 O O . PHE A 1 185 ? -9.551 -5.400 1.445 1.00 90.94 185 PHE A O 1
ATOM 1514 N N . LYS A 1 186 ? -7.648 -4.390 1.986 1.00 86.81 186 LYS A N 1
ATOM 1515 C CA . LYS A 1 186 ? -8.277 -3.567 3.032 1.00 86.81 186 LYS A CA 1
ATOM 1516 C C . LYS A 1 186 ? -9.238 -2.534 2.431 1.00 86.81 186 LYS A C 1
ATOM 1518 O O . LYS A 1 186 ? -10.349 -2.403 2.932 1.00 86.81 186 LYS A O 1
ATOM 1523 N N . PHE A 1 187 ? -8.826 -1.845 1.370 1.00 83.19 187 PHE A N 1
ATOM 1524 C CA . PHE A 1 187 ? -9.646 -0.850 0.685 1.00 83.19 187 PHE A CA 1
ATOM 1525 C C . PHE A 1 187 ? -10.924 -1.473 0.109 1.00 83.19 187 PHE A C 1
ATOM 1527 O O . PHE A 1 187 ? -12.009 -1.025 0.453 1.00 83.19 187 PHE A O 1
ATOM 1534 N N . GLU A 1 188 ? -10.813 -2.576 -0.636 1.00 85.44 188 GLU A N 1
ATOM 1535 C CA . GLU A 1 188 ? -11.969 -3.259 -1.252 1.00 85.44 188 GLU A CA 1
ATOM 1536 C C . GLU A 1 188 ? -12.941 -3.861 -0.222 1.00 85.44 188 GLU A C 1
ATOM 1538 O O . GLU A 1 188 ? -14.120 -4.046 -0.501 1.00 85.44 188 GLU A O 1
ATOM 1543 N N . ARG A 1 189 ? -12.476 -4.131 1.005 1.00 81.50 189 ARG A N 1
ATOM 1544 C CA . ARG A 1 189 ? -13.337 -4.553 2.125 1.00 81.50 189 ARG A CA 1
ATOM 1545 C C . ARG A 1 189 ? -13.983 -3.391 2.876 1.00 81.50 189 ARG A C 1
ATOM 1547 O O . ARG A 1 189 ? -14.896 -3.623 3.659 1.00 81.50 189 ARG A O 1
ATOM 1554 N N . THR A 1 190 ? -13.510 -2.160 2.694 1.00 67.31 190 THR A N 1
ATOM 1555 C CA . THR A 1 190 ? -14.022 -0.987 3.425 1.00 67.31 190 THR A CA 1
ATOM 1556 C C . THR A 1 190 ? -15.520 -0.737 3.176 1.00 67.31 190 THR A C 1
ATOM 1558 O O . THR A 1 190 ? -16.214 -0.484 4.159 1.00 67.31 190 THR A O 1
ATOM 1561 N N . PRO A 1 191 ? -16.066 -0.920 1.954 1.00 58.38 191 PRO A N 1
ATOM 1562 C CA . PRO A 1 191 ? -17.510 -0.836 1.710 1.00 58.38 191 PRO A CA 1
ATOM 1563 C C . PRO A 1 191 ? -18.354 -1.836 2.521 1.00 58.38 191 PRO A C 1
ATOM 1565 O O . PRO A 1 191 ? -19.529 -1.593 2.766 1.00 58.38 191 PRO A O 1
ATOM 1568 N N . LEU A 1 192 ? -17.773 -2.946 2.999 1.00 55.00 192 LEU A N 1
ATOM 1569 C CA . LEU A 1 192 ? -18.484 -3.944 3.812 1.00 55.00 192 LEU A CA 1
ATOM 1570 C C . LEU A 1 192 ? -18.636 -3.525 5.286 1.00 55.00 192 LEU A C 1
ATOM 1572 O O . LEU A 1 192 ? -19.310 -4.210 6.050 1.00 55.00 192 LEU A O 1
ATOM 1576 N N . ALA A 1 193 ? -18.015 -2.420 5.712 1.00 53.25 193 ALA A N 1
ATOM 1577 C CA . ALA A 1 193 ? -18.104 -1.928 7.088 1.00 53.25 193 ALA A CA 1
ATOM 1578 C C . ALA A 1 193 ? -19.458 -1.273 7.422 1.00 53.25 193 ALA A C 1
ATOM 1580 O O . ALA A 1 193 ? -19.770 -1.102 8.601 1.00 53.25 193 ALA A O 1
ATOM 1581 N N . GLU A 1 194 ? -20.254 -0.914 6.410 1.00 53.41 194 GLU A N 1
ATOM 1582 C CA . GLU A 1 194 ? -21.603 -0.362 6.586 1.00 53.41 194 GLU A CA 1
ATOM 1583 C C . GLU A 1 194 ? -22.680 -1.439 6.754 1.00 53.41 194 GLU A C 1
ATOM 1585 O O . GLU A 1 194 ? -23.787 -1.132 7.186 1.00 53.41 194 GLU A O 1
ATOM 1590 N N . VAL A 1 195 ? -22.348 -2.706 6.491 1.00 63.50 195 VAL A N 1
ATOM 1591 C CA . VAL A 1 195 ? -23.250 -3.838 6.707 1.00 63.50 195 VAL A CA 1
ATOM 1592 C C . VAL A 1 195 ? -23.481 -4.013 8.211 1.00 63.50 195 VAL A C 1
ATOM 1594 O O . VAL A 1 195 ? -22.537 -4.235 8.972 1.00 63.50 195 VAL A O 1
ATOM 1597 N N . GLU A 1 196 ? -24.740 -3.940 8.645 1.00 63.91 196 GLU A N 1
ATOM 1598 C CA . GLU A 1 196 ? -25.122 -3.999 10.066 1.00 63.91 196 GLU A CA 1
ATOM 1599 C C . GLU A 1 196 ? -24.590 -5.253 10.785 1.00 63.91 196 GLU A C 1
ATOM 1601 O O . GLU A 1 196 ? -24.136 -5.182 11.927 1.00 63.91 196 GLU A O 1
ATOM 1606 N N . GLU A 1 197 ? -24.522 -6.394 10.093 1.00 62.75 197 GLU A N 1
ATOM 1607 C CA . GLU A 1 197 ? -23.909 -7.631 10.599 1.00 62.75 197 GLU A CA 1
ATOM 1608 C C . GLU A 1 197 ? -22.422 -7.437 10.966 1.00 62.75 197 GLU A C 1
ATOM 1610 O O . GLU A 1 197 ? -21.960 -7.868 12.027 1.00 62.75 197 GLU A O 1
ATOM 1615 N N . VAL A 1 198 ? -21.667 -6.736 10.113 1.00 62.50 198 VAL A N 1
ATOM 1616 C CA . VAL A 1 198 ? -20.238 -6.456 10.311 1.00 62.50 198 VAL A CA 1
ATOM 1617 C C . VAL A 1 198 ? -20.046 -5.457 11.450 1.00 62.50 198 VAL A C 1
ATOM 1619 O O . VAL A 1 198 ? -19.136 -5.638 12.264 1.00 62.50 198 VAL A O 1
ATOM 1622 N N . LYS A 1 199 ? -20.925 -4.452 11.577 1.00 65.19 199 LYS A N 1
ATOM 1623 C CA . LYS A 1 199 ? -20.932 -3.535 12.730 1.00 65.19 199 LYS A CA 1
ATOM 1624 C C . LYS A 1 199 ? -21.178 -4.284 14.034 1.00 65.19 199 LYS A C 1
ATOM 1626 O O . LYS A 1 199 ? -20.409 -4.112 14.978 1.00 65.19 199 LYS A O 1
ATOM 1631 N N . ARG A 1 200 ? -22.175 -5.171 14.071 1.00 70.88 200 ARG A N 1
ATOM 1632 C CA . ARG A 1 200 ? -22.514 -5.980 15.251 1.00 70.88 200 ARG A CA 1
ATOM 1633 C C . ARG A 1 200 ? -21.354 -6.876 15.683 1.00 70.88 200 ARG A C 1
ATOM 1635 O O . ARG A 1 200 ? -21.019 -6.937 16.864 1.00 70.88 200 ARG A O 1
ATOM 1642 N N . LEU A 1 201 ? -20.701 -7.551 14.736 1.00 70.81 201 LEU A N 1
ATOM 1643 C CA . LEU A 1 201 ? -19.538 -8.396 15.024 1.00 70.81 201 LEU A CA 1
ATOM 1644 C C . LEU A 1 201 ? -18.324 -7.573 15.468 1.00 70.81 201 LEU A C 1
ATOM 1646 O O . LEU A 1 201 ? -17.621 -7.971 16.393 1.00 70.81 201 LEU A O 1
ATOM 1650 N N . LYS A 1 202 ? -18.102 -6.399 14.871 1.00 66.25 202 LYS A N 1
ATOM 1651 C CA . LYS A 1 202 ? -17.046 -5.471 15.290 1.00 66.25 202 LYS A CA 1
ATOM 1652 C C . LYS A 1 202 ? -17.326 -4.855 16.663 1.00 66.25 202 LYS A C 1
ATOM 1654 O O . LYS A 1 202 ? -16.384 -4.611 17.399 1.00 66.25 202 LYS A O 1
ATOM 1659 N N . GLN A 1 203 ? -18.584 -4.655 17.042 1.00 70.69 203 GLN A N 1
ATOM 1660 C CA . GLN A 1 203 ? -18.954 -4.245 18.398 1.00 70.69 203 GLN A CA 1
ATOM 1661 C C . GLN A 1 203 ? -18.744 -5.381 19.408 1.00 70.69 203 GLN A C 1
ATOM 1663 O O . GLN A 1 203 ? -18.287 -5.138 20.518 1.00 70.69 203 GLN A O 1
ATOM 1668 N N . LYS A 1 204 ? -19.042 -6.627 19.017 1.00 75.75 204 LYS A N 1
ATOM 1669 C CA . LYS A 1 204 ? -18.912 -7.807 19.885 1.00 75.75 204 LYS A CA 1
ATOM 1670 C C . LYS A 1 204 ? -17.463 -8.260 20.096 1.00 75.75 204 LYS A C 1
ATOM 1672 O O . LYS A 1 204 ? -17.126 -8.716 21.182 1.00 75.75 204 LYS A O 1
ATOM 1677 N N . PHE A 1 205 ? -16.632 -8.185 19.058 1.00 76.31 205 PHE A N 1
ATOM 1678 C CA . PHE A 1 205 ? -15.278 -8.757 19.046 1.00 76.31 205 PHE A CA 1
ATOM 1679 C C . PHE A 1 205 ? -14.174 -7.735 18.752 1.00 76.31 205 PHE A C 1
ATOM 1681 O O . PHE A 1 205 ? -12.988 -8.053 18.840 1.00 76.31 205 PHE A O 1
ATOM 1688 N N . GLY A 1 206 ? -14.532 -6.516 18.351 1.00 64.50 206 GLY A N 1
ATOM 1689 C CA . GLY A 1 206 ? -13.563 -5.456 18.113 1.00 64.50 206 GLY A CA 1
ATOM 1690 C C . GLY A 1 206 ? -13.046 -4.892 19.428 1.00 64.50 206 GLY A C 1
ATOM 1691 O O . GLY A 1 206 ? -13.790 -4.707 20.386 1.00 64.50 206 GLY A O 1
ATOM 1692 N N . HIS A 1 207 ? -11.752 -4.590 19.460 1.00 64.56 207 HIS A N 1
ATOM 1693 C CA . HIS A 1 207 ? -11.142 -3.937 20.608 1.00 64.56 207 HIS A CA 1
ATOM 1694 C C . HIS A 1 207 ? -11.634 -2.487 20.651 1.00 64.56 207 HIS A C 1
ATOM 1696 O O . HIS A 1 207 ? -11.298 -1.679 19.781 1.00 64.56 207 HIS A O 1
ATOM 1702 N N . SER A 1 208 ? -12.461 -2.160 21.640 1.00 54.31 208 SER A N 1
ATOM 1703 C CA . SER A 1 208 ? -12.880 -0.789 21.912 1.00 54.31 208 SER A CA 1
ATOM 1704 C C . SER A 1 208 ? -11.658 0.031 22.328 1.00 54.31 208 SER A C 1
ATOM 1706 O O . SER A 1 208 ? -11.061 -0.237 23.373 1.00 54.31 208 SER A O 1
ATOM 1708 N N . LYS A 1 209 ? -11.284 1.044 21.533 1.00 51.69 209 LYS A N 1
ATOM 1709 C CA . LYS A 1 209 ? -10.413 2.116 22.032 1.00 51.69 209 LYS A CA 1
ATOM 1710 C C . LYS A 1 209 ? -11.168 2.781 23.176 1.00 51.69 209 LYS A C 1
ATOM 1712 O O . LYS A 1 209 ? -12.239 3.336 22.943 1.00 51.69 209 LYS A O 1
ATOM 1717 N N . LYS A 1 210 ? -10.647 2.678 24.401 1.00 44.59 210 LYS A N 1
ATOM 1718 C CA . LYS A 1 210 ? -11.164 3.450 25.531 1.00 44.59 210 LYS A CA 1
ATOM 1719 C C . LYS A 1 210 ? -11.057 4.922 25.139 1.00 44.59 210 LYS A C 1
ATOM 1721 O O . LYS A 1 210 ? -9.953 5.415 24.928 1.00 44.59 210 LYS A O 1
ATOM 1726 N N . SER A 1 211 ? -12.195 5.581 24.966 1.00 42.88 211 SER A N 1
ATOM 1727 C CA . SER A 1 211 ? -12.268 7.034 24.902 1.00 42.88 211 SER A CA 1
ATOM 1728 C C . SER A 1 211 ? -11.760 7.555 26.242 1.00 42.88 211 SER A C 1
ATOM 1730 O O . SER A 1 211 ? -12.424 7.361 27.262 1.00 42.88 211 SER A O 1
ATOM 1732 N N . ALA A 1 212 ? -10.551 8.117 26.256 1.00 41.09 212 ALA A N 1
ATOM 1733 C CA . ALA A 1 212 ? -10.067 8.867 27.404 1.00 41.09 212 ALA A CA 1
ATOM 1734 C C . ALA A 1 212 ? -11.028 10.046 27.613 1.00 41.09 212 ALA A C 1
ATOM 1736 O O . ALA A 1 212 ? -11.329 10.771 26.664 1.00 41.09 212 ALA A O 1
ATOM 1737 N N . THR A 1 213 ? -11.596 10.106 28.816 1.00 44.41 213 THR A N 1
ATOM 1738 C CA . THR A 1 213 ? -12.457 11.191 29.305 1.00 44.41 213 THR A CA 1
ATOM 1739 C C . THR A 1 213 ? -11.580 12.316 29.821 1.00 44.41 213 THR A C 1
ATOM 1741 O O . THR A 1 213 ? -10.531 11.974 30.415 1.00 44.41 213 THR A O 1
#

Foldseek 3Di:
DVLLPWFLVRVVVVLVVLPQDQDPVLSVLCVVVRVGSNVVLVPDDPVSLCVSVVNPPVNSVSSVVSSVVVVVVPDDDDDDDDDDDDDDDDDDDDDQDLDDDPADAQDQFDPVLNVCLVVLPLDDDPVSLVRSLVSLLVSRVSNHLDDDLVSLVRSLCNVCSSRVSCFDPDDPRRVVSSVSNVVVSVVVCPVVCPPVVNVVVCVVPNDDDPPDD

Secondary structure (DSSP, 8-state):
--GGG--HHHHHHHHHHTT----HHHHHHHHHTT--HHHHHH---HHHHHHHTTT-HHHHHHHHHHHHHHHHTT-----------------------SSPPSS-PPPPPPHHHHHHHHTT-S---HHHHHHHHHHHHHHHHTT-SS--HHHHHHHHHHHHHH-GGGS-SSTTS-HHHHHHHHHHHHHHHGGGGGSHHHHHHHHHHS-------

pLDDT: mean 79.08, std 18.48, range [29.47, 96.19]

Sequence (213 aa):
MELTRMSTAKLIKELIQFGIEVTEEERKKFEDNDVDGETVDIGLTESMISFLFEGSFKKQAKFHRFVQQMKETVTLTLEPVPVESQSRAGASNISPSTAFPAFFEVPKFPFDVQAKLDRKECRLTSSDRNKIIRTLYESMAQYKMYPTTEEYVQVAKALTLRYPFLKDKEGNGYHTWHMSLKRKFKFERTPLAEVEEVKRLKQKFGHSKKSAT